Protein AF-A0A176ZYW1-F1 (afdb_monomer_lite)

InterPro domains:
  IPR013078 Histidine phosphatase superfamily, clade-1 [PF00300] (141-285)
  IPR029033 Histidine phosphatase superfamily [G3DSA:3.40.50.1240] (127-295)
  IPR029033 Histidine phosphatase superfamily [SSF53254] (138-285)
  IPR050275 Phosphoglycerate Mutase/Phosphatase [PTHR48100] (135-280)

Radius of gyration: 24.8 Å; chains: 1; bounding box: 60×65×84 Å

Structure (mmCIF, N/CA/C/O backbone):
data_AF-A0A176ZYW1-F1
#
_entry.id   AF-A0A176ZYW1-F1
#
loop_
_atom_site.group_PDB
_atom_site.id
_atom_site.type_symbol
_atom_site.label_atom_id
_atom_site.label_alt_id
_atom_site.label_comp_id
_atom_site.label_asym_id
_atom_site.label_entity_id
_atom_site.label_seq_id
_atom_site.pdbx_PDB_ins_code
_atom_site.Cartn_x
_atom_site.Cartn_y
_atom_site.Cartn_z
_atom_site.occupancy
_atom_site.B_iso_or_equiv
_atom_site.auth_seq_id
_atom_site.auth_comp_id
_atom_site.auth_asym_id
_atom_site.auth_atom_id
_atom_site.pdbx_PDB_model_num
ATOM 1 N N . MET A 1 1 ? -40.612 -9.016 -15.923 1.00 42.34 1 MET A N 1
ATOM 2 C CA . MET A 1 1 ? -39.703 -9.063 -17.085 1.00 42.34 1 MET A CA 1
ATOM 3 C C . MET A 1 1 ? -39.995 -7.846 -17.938 1.00 42.34 1 MET A C 1
ATOM 5 O O . MET A 1 1 ? -41.037 -7.810 -18.570 1.00 42.34 1 MET A O 1
ATOM 9 N N . THR A 1 2 ? -39.129 -6.840 -17.895 1.00 26.16 2 THR A N 1
ATOM 10 C CA . THR A 1 2 ? -39.201 -5.662 -18.768 1.00 26.16 2 THR A CA 1
ATOM 11 C C . THR A 1 2 ? -37.771 -5.217 -19.032 1.00 26.16 2 THR A C 1
ATOM 13 O O . THR A 1 2 ? -37.070 -4.709 -18.161 1.00 26.16 2 THR A O 1
ATOM 16 N N . THR A 1 3 ? -37.316 -5.549 -20.231 1.00 31.97 3 THR A N 1
ATOM 17 C CA . THR A 1 3 ? -36.011 -5.241 -20.804 1.00 31.97 3 THR A CA 1
ATOM 18 C C . THR A 1 3 ? -35.966 -3.774 -21.216 1.00 31.97 3 THR A C 1
ATOM 20 O O . THR A 1 3 ? -36.675 -3.383 -22.139 1.00 31.97 3 THR A O 1
ATOM 23 N N . ASN A 1 4 ? -35.109 -2.976 -20.579 1.00 26.70 4 ASN A N 1
ATOM 24 C CA . ASN A 1 4 ? -34.716 -1.666 -21.097 1.00 26.70 4 ASN A CA 1
ATOM 25 C C . ASN A 1 4 ? -33.405 -1.816 -21.870 1.00 26.70 4 ASN A C 1
ATOM 27 O O . ASN A 1 4 ? -32.319 -1.602 -21.335 1.00 26.70 4 ASN A O 1
ATOM 31 N N . THR A 1 5 ? -33.520 -2.207 -23.135 1.00 30.02 5 THR A N 1
ATOM 32 C CA . THR A 1 5 ? -32.430 -2.100 -24.106 1.00 30.02 5 THR A CA 1
ATOM 33 C C . THR A 1 5 ? -32.522 -0.713 -24.733 1.00 30.02 5 THR A C 1
ATOM 35 O O . THR A 1 5 ? -33.467 -0.432 -25.467 1.00 30.02 5 THR A O 1
ATOM 38 N N . ILE A 1 6 ? -31.577 0.176 -24.422 1.00 30.38 6 ILE A N 1
ATOM 39 C CA . ILE A 1 6 ? -31.467 1.471 -25.104 1.00 30.38 6 ILE A CA 1
ATOM 40 C C . ILE A 1 6 ? -30.695 1.254 -26.406 1.00 30.38 6 ILE A C 1
ATOM 42 O O . ILE A 1 6 ? -29.558 0.784 -26.402 1.00 30.38 6 ILE A O 1
ATOM 46 N N . ASN A 1 7 ? -31.359 1.582 -27.511 1.00 28.56 7 ASN A N 1
ATOM 47 C CA . ASN A 1 7 ? -30.840 1.541 -28.869 1.00 28.56 7 ASN A CA 1
ATOM 48 C C . ASN A 1 7 ? -29.977 2.791 -29.114 1.00 28.56 7 ASN A C 1
ATOM 50 O O . ASN A 1 7 ? -30.497 3.908 -29.109 1.00 28.56 7 ASN A O 1
ATOM 54 N N . TRP A 1 8 ? -28.669 2.618 -29.298 1.00 30.06 8 TRP A N 1
ATOM 55 C CA . TRP A 1 8 ? -27.768 3.707 -29.675 1.00 30.06 8 TRP A CA 1
ATOM 56 C C . TRP A 1 8 ? -27.707 3.788 -31.203 1.00 30.06 8 TRP A C 1
ATOM 58 O O . TRP A 1 8 ? -27.115 2.929 -31.852 1.00 30.06 8 TRP A O 1
ATOM 68 N N . GLY A 1 9 ? -28.356 4.805 -31.778 1.00 34.62 9 GLY A N 1
ATOM 69 C CA . GLY A 1 9 ? -28.267 5.111 -33.209 1.00 34.62 9 GLY A CA 1
ATOM 70 C C . GLY A 1 9 ? -26.840 5.468 -33.657 1.00 34.62 9 GLY A C 1
ATOM 71 O O . GLY A 1 9 ? -25.978 5.774 -32.833 1.00 34.62 9 GLY A O 1
ATOM 72 N N . GLN A 1 10 ? -26.593 5.414 -34.972 1.00 30.58 10 GLN A N 1
ATOM 73 C CA . GLN A 1 10 ? -25.268 5.589 -35.584 1.00 30.58 10 GLN A CA 1
ATOM 74 C C . GLN A 1 10 ? -24.568 6.895 -35.177 1.00 30.58 10 GLN A C 1
ATOM 76 O O . GLN A 1 10 ? -25.104 7.990 -35.333 1.00 30.58 10 GLN A O 1
ATOM 81 N N . ILE A 1 11 ? -23.321 6.752 -34.724 1.00 36.09 11 ILE A N 1
ATOM 82 C CA . ILE A 1 11 ? -22.404 7.842 -34.386 1.00 36.09 11 ILE A CA 1
ATOM 83 C C . ILE A 1 11 ? -21.740 8.346 -35.674 1.00 36.09 11 ILE A C 1
ATOM 85 O O . ILE A 1 11 ? -21.024 7.597 -36.337 1.00 36.09 11 ILE A O 1
ATOM 89 N N . THR A 1 12 ? -21.926 9.625 -36.004 1.00 32.84 12 THR A N 1
ATOM 90 C CA . THR A 1 12 ? -21.160 10.324 -37.047 1.00 32.84 12 THR A CA 1
ATOM 91 C C . THR A 1 12 ? -20.522 11.592 -36.470 1.00 32.84 12 THR A C 1
ATOM 93 O O . THR A 1 12 ? -21.226 12.563 -36.204 1.00 32.84 12 THR A O 1
ATOM 96 N N . GLY A 1 13 ? -19.192 11.602 -36.316 1.00 33.91 13 GLY A N 1
ATOM 97 C CA . GLY A 1 13 ? -18.378 12.822 -36.152 1.00 33.91 13 GLY A CA 1
ATOM 98 C C . GLY A 1 13 ? -17.629 12.971 -34.808 1.00 33.91 13 GLY A C 1
ATOM 99 O O . GLY A 1 13 ? -18.170 12.587 -33.774 1.00 33.91 13 GLY A O 1
ATOM 100 N N . PRO A 1 14 ? -16.397 13.533 -34.783 1.00 33.53 14 PRO A N 1
ATOM 101 C CA . PRO A 1 14 ? -15.481 13.385 -33.647 1.00 33.53 14 PRO A CA 1
ATOM 102 C C . PRO A 1 14 ? -15.465 14.519 -32.601 1.00 33.53 14 PRO A C 1
ATOM 104 O O . PRO A 1 14 ? -14.584 14.495 -31.755 1.00 33.53 14 PRO A O 1
ATOM 107 N N . ASN A 1 15 ? -16.373 15.505 -32.595 1.00 38.22 15 ASN A N 1
ATOM 108 C CA . ASN A 1 15 ? -16.222 16.680 -31.710 1.00 38.22 15 ASN A CA 1
ATOM 109 C C . ASN A 1 15 ? -17.548 17.300 -31.233 1.00 38.22 15 ASN A C 1
ATOM 111 O O . ASN A 1 15 ? -17.884 18.393 -31.670 1.00 38.22 15 ASN A O 1
ATOM 115 N N . ASN A 1 16 ? -18.308 16.657 -30.338 1.00 34.59 16 ASN A N 1
ATOM 116 C CA . ASN A 1 16 ? -19.417 17.355 -29.661 1.00 34.59 16 ASN A CA 1
ATOM 117 C C . ASN A 1 16 ? -19.838 16.703 -28.334 1.00 34.59 16 ASN A C 1
ATOM 119 O O . ASN A 1 16 ? -20.903 16.108 -28.241 1.00 34.59 16 ASN A O 1
ATOM 123 N N . PHE A 1 17 ? -19.018 16.844 -27.288 1.00 29.62 17 PHE A N 1
ATOM 124 C CA . PHE A 1 17 ? -19.469 16.733 -25.893 1.00 29.62 17 PHE A CA 1
ATOM 125 C C . PHE A 1 17 ? -18.600 17.618 -24.987 1.00 29.62 17 PHE A C 1
ATOM 127 O O . PHE A 1 17 ? -17.707 17.138 -24.297 1.00 29.62 17 PHE A O 1
ATOM 134 N N . LEU A 1 18 ? -18.872 18.923 -24.967 1.00 29.58 18 LEU A N 1
ATOM 135 C CA . LEU A 1 18 ? -18.494 19.786 -23.847 1.00 29.58 18 LEU A CA 1
ATOM 136 C C . LEU A 1 18 ? -19.720 20.610 -23.427 1.00 29.58 18 LEU A C 1
ATOM 138 O O . LEU A 1 18 ? -20.164 21.459 -24.199 1.00 29.58 18 LEU A O 1
ATOM 142 N N . PRO A 1 19 ? -20.292 20.390 -22.230 1.00 29.77 19 PRO A N 1
ATOM 143 C CA . PRO A 1 19 ? -21.092 21.411 -21.565 1.00 29.77 19 PRO A CA 1
ATOM 144 C C . PRO A 1 19 ? -20.177 22.503 -20.960 1.00 29.77 19 PRO A C 1
ATOM 146 O O . PRO A 1 19 ? -19.019 22.218 -20.645 1.00 29.77 19 PRO A O 1
ATOM 149 N N . PRO A 1 20 ? -20.661 23.752 -20.796 1.00 27.64 20 PRO A N 1
ATOM 150 C CA . PRO A 1 20 ? -19.840 24.884 -20.366 1.00 27.64 20 PRO A CA 1
ATOM 151 C C . PRO A 1 20 ? -19.409 24.781 -18.894 1.00 27.64 20 PRO A C 1
ATOM 153 O O . PRO A 1 20 ? -20.169 24.341 -18.029 1.00 27.64 20 PRO A O 1
ATOM 156 N N . SER A 1 21 ? -18.181 25.229 -18.623 1.00 28.67 21 SER A N 1
ATOM 157 C CA . SER A 1 21 ? -17.537 25.261 -17.306 1.00 28.67 21 SER A CA 1
ATOM 158 C C . SER A 1 21 ? -18.288 26.120 -16.278 1.00 28.67 21 SER A C 1
ATOM 160 O O . SER A 1 21 ? -18.604 27.274 -16.574 1.00 28.67 21 SER A O 1
ATOM 162 N N . PRO A 1 22 ? -18.447 25.655 -15.025 1.00 28.89 22 PRO A N 1
ATOM 163 C CA . PRO A 1 22 ? -18.582 26.530 -13.872 1.00 28.89 22 PRO A CA 1
ATOM 164 C C . PRO A 1 22 ? -17.194 26.931 -13.365 1.00 28.89 22 PRO A C 1
ATOM 166 O O . PRO A 1 22 ? -16.329 26.099 -13.090 1.00 28.89 22 PRO A O 1
ATOM 169 N N . THR A 1 23 ? -17.012 28.237 -13.255 1.00 33.19 23 THR A N 1
ATOM 170 C CA . THR A 1 23 ? -15.867 28.953 -12.706 1.00 33.19 23 THR A CA 1
ATOM 171 C C . THR A 1 23 ? -15.534 28.526 -11.270 1.00 33.19 23 THR A C 1
ATOM 173 O O . THR A 1 23 ? -16.414 28.349 -10.429 1.00 33.19 23 THR A O 1
ATOM 176 N N . THR A 1 24 ? -14.228 28.457 -10.997 1.00 36.47 24 THR A N 1
ATOM 177 C CA . THR A 1 24 ? -13.592 28.387 -9.669 1.00 36.47 24 THR A CA 1
ATOM 178 C C . THR A 1 24 ? -13.654 27.031 -8.955 1.00 36.47 24 THR A C 1
ATOM 180 O O . THR A 1 24 ? -14.266 26.867 -7.901 1.00 36.47 24 THR A O 1
ATOM 183 N N . ILE A 1 25 ? -12.900 26.066 -9.482 1.00 31.61 25 ILE A N 1
ATOM 184 C CA . ILE A 1 25 ? -12.327 24.974 -8.688 1.00 31.61 25 ILE A CA 1
ATOM 185 C C . ILE A 1 25 ? -10.816 25.209 -8.701 1.00 31.61 25 ILE A C 1
ATOM 187 O O . ILE A 1 25 ? -10.235 25.289 -9.777 1.00 31.61 25 ILE A O 1
ATOM 191 N N . CYS A 1 26 ? -10.197 25.378 -7.527 1.00 28.34 26 CYS A N 1
ATOM 192 C CA . CYS A 1 26 ? -8.740 25.435 -7.398 1.00 28.34 26 CYS A CA 1
ATOM 193 C C . CYS A 1 26 ? -8.132 24.205 -8.083 1.00 28.34 26 CYS A C 1
ATOM 195 O O . CYS A 1 26 ? -8.352 23.087 -7.612 1.00 28.34 26 CYS A O 1
ATOM 197 N N . ASP A 1 27 ? -7.402 24.416 -9.178 1.00 31.30 27 ASP A N 1
ATOM 198 C CA . ASP A 1 27 ? -6.631 23.375 -9.846 1.00 31.30 27 ASP A CA 1
ATOM 199 C C . ASP A 1 27 ? -5.382 23.112 -8.990 1.00 31.30 27 ASP A C 1
ATOM 201 O O . ASP A 1 27 ? -4.574 24.012 -8.778 1.00 31.30 27 ASP A O 1
ATOM 205 N N . PRO A 1 28 ? -5.197 21.918 -8.413 1.00 37.97 28 PRO A N 1
ATOM 206 C CA . PRO A 1 28 ? -4.059 21.641 -7.539 1.00 37.97 28 PRO A CA 1
ATOM 207 C C . PRO A 1 28 ? -2.812 21.217 -8.332 1.00 37.97 28 PRO A C 1
ATOM 209 O O . PRO A 1 28 ? -1.971 20.488 -7.806 1.00 37.97 28 PRO A O 1
ATOM 212 N N . PHE A 1 29 ? -2.723 21.635 -9.597 1.00 34.78 29 PHE A N 1
ATOM 213 C CA . PHE A 1 29 ? -1.569 21.447 -10.477 1.00 34.78 29 PHE A CA 1
ATOM 214 C C . PHE A 1 29 ? -0.689 22.705 -10.592 1.00 34.78 29 PHE A C 1
ATOM 216 O O . PHE A 1 29 ? 0.388 22.603 -11.166 1.00 34.78 29 PHE A O 1
ATOM 223 N N . ASP A 1 30 ? -1.084 23.834 -9.990 1.00 31.08 30 ASP A N 1
ATOM 224 C CA . ASP A 1 30 ? -0.327 25.100 -10.050 1.00 31.08 30 ASP A CA 1
ATOM 225 C C . ASP A 1 30 ? 0.920 25.161 -9.141 1.00 31.08 30 ASP A C 1
ATOM 227 O O . ASP A 1 30 ? 1.648 26.145 -9.173 1.00 31.08 30 ASP A O 1
ATOM 231 N N . ASP A 1 31 ? 1.228 24.117 -8.367 1.00 32.81 31 ASP A N 1
ATOM 232 C CA . ASP A 1 31 ? 2.447 24.061 -7.540 1.00 32.81 31 ASP A CA 1
ATOM 233 C C . ASP A 1 31 ? 3.500 23.109 -8.144 1.00 32.81 31 ASP A C 1
ATOM 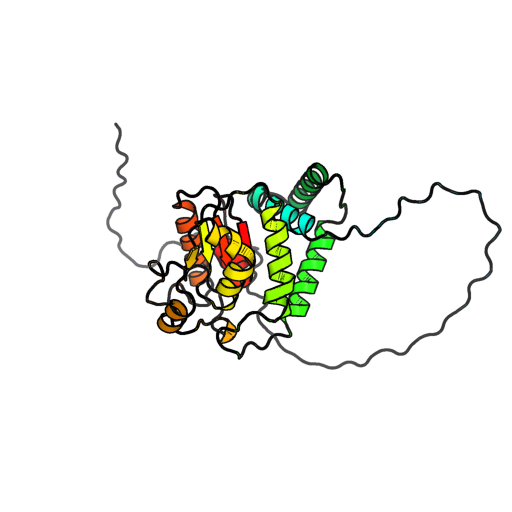235 O O . ASP A 1 31 ? 3.963 22.170 -7.486 1.00 32.81 31 ASP A O 1
ATOM 239 N N . ILE A 1 32 ? 3.865 23.323 -9.413 1.00 32.41 32 ILE A N 1
ATOM 240 C CA . ILE A 1 32 ? 5.075 22.739 -10.014 1.00 32.41 32 ILE A CA 1
ATOM 241 C C . ILE A 1 32 ? 5.932 23.877 -10.583 1.00 32.41 32 ILE A C 1
ATOM 243 O O . ILE A 1 32 ? 5.723 24.332 -11.700 1.00 32.41 32 ILE A O 1
ATOM 247 N N . ASP A 1 33 ? 6.885 24.278 -9.739 1.00 29.02 33 ASP A N 1
ATOM 248 C CA . ASP A 1 33 ? 8.133 25.009 -9.974 1.00 29.02 33 ASP A CA 1
ATOM 249 C C . ASP A 1 33 ? 8.094 26.380 -10.673 1.00 29.02 33 ASP A C 1
ATOM 251 O O . ASP A 1 33 ? 8.008 26.481 -11.889 1.00 29.02 33 ASP A O 1
ATOM 255 N N . ASP A 1 34 ? 8.399 27.424 -9.891 1.00 27.44 34 ASP A N 1
ATOM 256 C CA . ASP A 1 34 ? 9.271 28.504 -10.358 1.00 27.44 34 ASP A CA 1
ATOM 257 C C . ASP A 1 34 ? 10.353 28.786 -9.306 1.00 27.44 34 ASP A C 1
ATOM 259 O O . ASP A 1 34 ? 10.127 29.338 -8.224 1.00 27.44 34 ASP A O 1
ATOM 263 N N . VAL A 1 35 ? 11.566 28.352 -9.640 1.00 32.50 35 VAL A N 1
ATOM 264 C CA . VAL A 1 35 ? 12.806 28.686 -8.948 1.00 32.50 35 VAL A CA 1
ATOM 265 C C . VAL A 1 35 ? 13.155 30.125 -9.315 1.00 32.50 35 VAL A C 1
ATOM 267 O O . VAL A 1 35 ? 13.507 30.392 -10.458 1.00 32.50 35 VAL A O 1
ATOM 270 N N . ASN A 1 36 ? 13.131 31.049 -8.354 1.00 28.80 36 ASN A N 1
ATOM 271 C CA . ASN A 1 36 ? 13.892 32.291 -8.475 1.00 28.80 36 ASN A CA 1
ATOM 272 C C . ASN A 1 36 ? 14.506 32.707 -7.136 1.00 28.80 36 ASN A C 1
ATOM 274 O O . ASN A 1 36 ? 13.838 33.084 -6.175 1.00 28.80 36 ASN A O 1
ATOM 278 N N . ILE A 1 37 ? 15.831 32.601 -7.116 1.00 32.78 37 ILE A N 1
ATOM 279 C CA . ILE A 1 37 ? 16.755 33.046 -6.081 1.00 32.78 37 ILE A CA 1
ATOM 280 C C . ILE A 1 37 ? 16.826 34.573 -6.127 1.00 32.78 37 ILE A C 1
ATOM 282 O O . ILE A 1 37 ? 17.292 35.113 -7.125 1.00 32.78 37 ILE A O 1
ATOM 286 N N . VAL A 1 38 ? 16.485 35.267 -5.034 1.00 31.58 38 VAL A N 1
ATOM 287 C CA . VAL A 1 38 ? 17.047 36.598 -4.744 1.00 31.58 38 VAL A CA 1
ATOM 288 C C . VAL A 1 38 ? 17.279 36.751 -3.237 1.00 31.58 38 VAL A C 1
ATOM 290 O O . VAL A 1 38 ? 16.374 36.602 -2.420 1.00 31.58 38 VAL A O 1
ATOM 293 N N . ASN A 1 39 ? 18.535 37.035 -2.893 1.00 32.25 39 ASN A N 1
ATOM 294 C CA . ASN A 1 39 ? 19.061 37.273 -1.551 1.00 32.25 39 ASN A CA 1
ATOM 295 C C . ASN A 1 39 ? 18.441 38.505 -0.869 1.00 32.25 39 ASN A C 1
ATOM 297 O O . ASN A 1 39 ? 18.250 39.540 -1.507 1.00 32.25 39 ASN A O 1
ATOM 301 N N . SER A 1 40 ? 18.259 38.456 0.454 1.00 34.16 40 SER A N 1
ATOM 302 C CA . SER A 1 40 ? 18.219 39.654 1.311 1.00 34.16 40 SER A CA 1
ATOM 303 C C . SER A 1 40 ? 18.732 39.339 2.731 1.00 34.16 40 SER A C 1
ATOM 305 O O . SER A 1 40 ? 18.441 38.260 3.248 1.00 34.16 40 SER A O 1
ATOM 307 N N . PRO A 1 41 ? 19.537 40.232 3.346 1.00 35.78 41 PRO A N 1
ATOM 308 C CA . PRO A 1 41 ? 20.302 39.953 4.568 1.00 35.78 41 PRO A CA 1
ATOM 309 C C . PRO A 1 41 ? 19.472 40.084 5.865 1.00 35.78 41 PRO A C 1
ATOM 311 O O . PRO A 1 41 ? 18.428 40.739 5.865 1.00 35.78 41 PRO A O 1
ATOM 314 N N . PRO A 1 42 ? 19.926 39.486 6.987 1.00 39.03 42 PRO A N 1
ATOM 315 C CA . PRO A 1 42 ? 19.166 39.451 8.238 1.00 39.03 42 PRO A CA 1
ATOM 316 C C . PRO A 1 42 ? 19.228 40.783 9.013 1.00 39.03 42 PRO A C 1
ATOM 318 O O . PRO A 1 42 ? 20.264 41.452 8.993 1.00 39.03 42 PRO A O 1
ATOM 321 N N . PRO A 1 43 ? 18.167 41.163 9.755 1.00 38.12 43 PRO A N 1
ATOM 322 C CA . PRO A 1 43 ? 18.208 42.317 10.646 1.00 38.12 43 PRO A CA 1
ATOM 323 C C . PRO A 1 43 ? 18.898 42.008 11.989 1.00 38.12 43 PRO A C 1
ATOM 325 O O . PRO A 1 43 ? 18.822 40.901 12.524 1.00 38.12 43 PRO A O 1
ATOM 328 N N . LEU A 1 44 ? 19.565 43.037 12.519 1.00 35.00 44 LEU A N 1
ATOM 329 C CA . LEU A 1 44 ? 20.345 43.079 13.763 1.00 35.00 44 LEU A CA 1
ATOM 330 C C . LEU A 1 44 ? 19.475 43.040 15.043 1.00 35.00 44 LEU A C 1
ATOM 332 O O . LEU A 1 44 ? 18.311 43.449 15.016 1.00 35.00 44 LEU A O 1
ATOM 336 N N . PRO A 1 45 ? 20.036 42.600 16.189 1.00 33.56 45 PRO A N 1
ATOM 337 C CA . PRO A 1 45 ? 19.295 42.423 17.434 1.00 33.56 45 PRO A CA 1
ATOM 338 C C . PRO A 1 45 ? 19.083 43.757 18.161 1.00 33.56 45 PRO A C 1
ATOM 340 O O . PRO A 1 45 ? 20.016 44.543 18.312 1.00 33.56 45 PRO A O 1
ATOM 343 N N . THR A 1 46 ? 17.868 43.994 18.665 1.00 34.34 46 THR A N 1
ATOM 344 C CA . THR A 1 46 ? 17.570 45.143 19.538 1.00 34.34 46 THR A CA 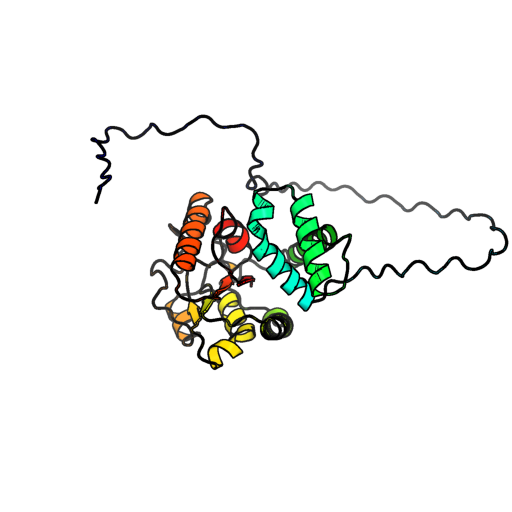1
ATOM 345 C C . THR A 1 46 ? 17.316 44.688 20.975 1.00 34.34 46 THR A C 1
ATOM 347 O O . THR A 1 46 ? 16.739 43.635 21.239 1.00 34.34 46 THR A O 1
ATOM 350 N N . THR A 1 47 ? 17.830 45.510 21.878 1.00 32.53 47 THR A N 1
ATOM 351 C CA . THR A 1 47 ? 18.107 45.356 23.306 1.00 32.53 47 THR A CA 1
ATOM 352 C C . THR A 1 47 ? 16.890 45.226 24.223 1.00 32.53 47 THR A C 1
ATOM 354 O O . THR A 1 47 ? 15.848 45.841 24.007 1.00 32.53 47 THR A O 1
ATOM 357 N N . ALA A 1 48 ? 17.088 44.476 25.311 1.00 35.09 48 ALA A N 1
ATOM 358 C CA . ALA A 1 48 ? 16.172 44.306 26.431 1.00 35.09 48 ALA A CA 1
ATOM 359 C C . ALA A 1 48 ? 15.973 45.600 27.244 1.00 35.09 48 ALA A C 1
ATOM 361 O O . ALA A 1 48 ? 16.936 46.307 27.538 1.00 35.09 48 ALA A O 1
ATOM 362 N N . ALA A 1 49 ? 14.736 45.847 27.680 1.00 35.19 49 ALA A N 1
ATOM 363 C CA . ALA A 1 49 ? 14.401 46.830 28.708 1.00 35.19 49 ALA A CA 1
ATOM 364 C C . ALA A 1 49 ? 13.629 46.141 29.847 1.00 35.19 49 ALA A C 1
ATOM 366 O O . ALA A 1 49 ? 12.739 45.325 29.610 1.00 35.19 49 ALA A O 1
ATOM 367 N N . ALA A 1 50 ? 14.029 46.441 31.083 1.00 35.28 50 ALA A N 1
ATOM 368 C CA . ALA A 1 50 ? 13.543 45.833 32.317 1.00 35.28 50 ALA A CA 1
ATOM 369 C C . ALA A 1 50 ? 12.159 46.365 32.736 1.00 35.28 50 ALA A C 1
ATOM 371 O O . ALA A 1 50 ? 11.898 47.562 32.644 1.00 35.28 50 ALA A O 1
ATOM 372 N N . ASN A 1 51 ? 11.301 45.482 33.259 1.00 37.44 51 ASN A N 1
ATOM 373 C CA . ASN A 1 51 ? 10.009 45.847 33.851 1.00 37.44 51 ASN A CA 1
ATOM 374 C C . ASN A 1 51 ? 10.117 46.022 35.384 1.00 37.44 51 ASN A C 1
ATOM 376 O O . ASN A 1 51 ? 10.822 45.242 36.029 1.00 37.44 51 ASN A O 1
ATOM 380 N N . PRO A 1 52 ? 9.401 46.997 35.983 1.00 40.12 52 PRO A N 1
ATOM 381 C CA . PRO A 1 52 ? 9.390 47.250 37.428 1.00 40.12 52 PRO A CA 1
ATOM 382 C C . PRO A 1 52 ? 8.571 46.205 38.224 1.00 40.12 52 PRO A C 1
ATOM 384 O O . PRO A 1 52 ? 7.767 45.472 37.640 1.00 40.12 52 PRO A O 1
ATOM 387 N N . PRO A 1 53 ? 8.760 46.106 39.559 1.00 38.56 53 PRO A N 1
ATOM 388 C CA . PRO A 1 53 ? 8.287 44.968 40.346 1.00 38.56 53 PRO A CA 1
ATOM 389 C C . PRO A 1 53 ? 6.777 45.018 40.614 1.00 38.56 53 PRO A C 1
ATOM 391 O O . PRO A 1 53 ? 6.226 46.048 41.007 1.00 38.56 53 PRO A O 1
ATOM 394 N N . LEU A 1 54 ? 6.111 43.870 40.455 1.00 36.19 54 LEU A N 1
ATOM 395 C CA . LEU A 1 54 ? 4.692 43.682 40.760 1.00 36.19 54 LEU A CA 1
ATOM 396 C C . LEU A 1 54 ? 4.476 42.983 42.114 1.00 36.19 54 LEU A C 1
ATOM 398 O O . LEU A 1 54 ? 5.226 42.113 42.544 1.00 36.19 54 LEU A O 1
ATOM 402 N N . ARG A 1 55 ? 3.409 43.452 42.757 1.00 36.47 55 ARG A N 1
ATOM 403 C CA . ARG A 1 55 ? 2.903 43.286 44.128 1.00 36.47 55 ARG A CA 1
ATOM 404 C C . ARG A 1 55 ? 2.629 41.834 44.574 1.00 36.47 55 ARG A C 1
ATOM 406 O O . ARG A 1 55 ? 2.393 40.952 43.757 1.00 36.47 55 ARG A O 1
ATOM 413 N N . ALA A 1 56 ? 2.576 41.645 45.897 1.00 36.09 56 ALA A N 1
ATOM 414 C CA . ALA A 1 56 ? 2.387 40.377 46.614 1.00 36.09 56 ALA A CA 1
ATOM 415 C C . ALA A 1 56 ? 1.146 39.539 46.216 1.00 36.09 56 ALA A C 1
ATOM 417 O O . ALA A 1 56 ? 0.106 40.061 45.810 1.00 36.09 56 ALA A O 1
ATOM 418 N N . ALA A 1 57 ? 1.303 38.221 46.383 1.00 36.62 57 ALA A N 1
ATOM 419 C CA . ALA A 1 57 ? 0.469 37.134 45.873 1.00 36.62 57 ALA A CA 1
ATOM 420 C C . ALA A 1 57 ? -0.961 37.050 46.448 1.00 36.62 57 ALA A C 1
ATOM 422 O O . ALA A 1 57 ? -1.194 37.259 47.638 1.00 36.62 57 ALA A O 1
ATOM 423 N N . ARG A 1 58 ? -1.910 36.647 45.589 1.00 35.91 58 ARG A N 1
ATOM 424 C CA . ARG A 1 58 ? -3.262 36.182 45.957 1.00 35.91 58 ARG A CA 1
ATOM 425 C C . ARG A 1 58 ? -3.303 34.642 46.030 1.00 35.91 58 ARG A C 1
ATOM 427 O O . ARG A 1 58 ? -2.546 34.006 45.296 1.00 35.91 58 ARG A O 1
ATOM 434 N N . PRO A 1 59 ? -4.191 34.041 46.849 1.00 35.03 59 PRO A N 1
ATOM 435 C CA . PRO A 1 59 ? -4.278 32.590 47.019 1.00 35.03 59 PRO A CA 1
ATOM 436 C C . PRO A 1 59 ? -4.686 31.871 45.729 1.00 35.03 59 PRO A C 1
ATOM 438 O O . PRO A 1 59 ? -5.409 32.422 44.896 1.00 35.03 59 PRO A O 1
ATOM 441 N N . SER A 1 60 ? -4.193 30.641 45.591 1.00 40.31 60 SER A N 1
ATOM 442 C CA . SER A 1 60 ? -4.188 29.808 44.389 1.00 40.31 60 SER A CA 1
ATOM 443 C C . SER A 1 60 ? -5.548 29.688 43.697 1.00 40.31 60 SER A C 1
ATOM 445 O O . SER A 1 60 ? -6.497 29.074 44.181 1.00 40.31 60 SER A O 1
ATOM 447 N N . ARG A 1 61 ? -5.602 30.213 42.470 1.00 40.06 61 ARG A N 1
ATOM 448 C CA . ARG A 1 61 ? -6.558 29.769 41.454 1.00 40.06 61 ARG A CA 1
ATOM 449 C C . ARG A 1 61 ? -6.288 28.278 41.215 1.00 40.06 61 ARG A C 1
ATOM 451 O O . ARG A 1 61 ? -5.118 27.911 41.102 1.00 40.06 61 ARG A O 1
ATOM 458 N N . CYS A 1 62 ? -7.339 27.449 41.154 1.00 32.69 62 CYS A N 1
ATOM 459 C CA . CYS A 1 62 ? -7.254 26.073 40.648 1.00 32.69 62 CYS A CA 1
ATOM 460 C C . CYS A 1 62 ? -6.273 26.044 39.478 1.00 32.69 62 CYS A C 1
ATOM 462 O O . CYS A 1 62 ? -6.422 26.852 38.552 1.00 32.69 62 CYS A O 1
ATOM 464 N N . GLN A 1 63 ? -5.253 25.189 39.566 1.00 36.75 63 GLN A N 1
ATOM 465 C CA . GLN A 1 63 ? -4.269 25.089 38.501 1.00 36.75 63 GLN A CA 1
ATOM 466 C C . GLN A 1 63 ? -5.020 24.842 37.187 1.00 36.75 63 GLN A C 1
ATOM 468 O O . GLN A 1 63 ? -5.906 23.981 37.157 1.00 36.75 63 GLN A O 1
ATOM 473 N N . PRO A 1 64 ? -4.746 25.620 36.124 1.00 36.22 64 PRO A N 1
ATOM 474 C CA . PRO A 1 64 ? -5.272 25.297 34.811 1.00 36.22 64 PRO A CA 1
ATOM 475 C C . PRO A 1 64 ? -4.839 23.867 34.520 1.00 36.22 64 PRO A C 1
ATOM 477 O O . PRO A 1 64 ? -3.650 23.577 34.659 1.00 36.22 64 PRO A O 1
ATOM 480 N N . ALA A 1 65 ? -5.791 22.995 34.176 1.00 40.78 65 ALA A N 1
ATOM 481 C CA . ALA A 1 65 ? -5.477 21.663 33.682 1.00 40.78 65 ALA A CA 1
ATOM 482 C C . ALA A 1 65 ? -4.348 21.821 32.666 1.00 40.78 65 ALA A C 1
ATOM 484 O O . ALA A 1 65 ? -4.484 22.575 31.697 1.00 40.78 65 ALA A O 1
ATOM 485 N N . GLU A 1 66 ? -3.205 21.228 32.994 1.00 32.38 66 GLU A N 1
ATOM 486 C CA . GLU A 1 66 ? -1.970 21.395 32.259 1.00 32.38 66 GLU A CA 1
ATOM 487 C C . GLU A 1 66 ? -2.286 21.066 30.801 1.00 32.38 66 GLU A C 1
ATOM 489 O O . GLU A 1 66 ? -2.669 19.940 30.475 1.00 32.38 66 GLU A O 1
ATOM 494 N N . THR A 1 67 ? -2.230 22.065 29.917 1.00 39.78 67 THR A N 1
ATOM 495 C CA . THR A 1 67 ? -2.345 21.833 28.480 1.00 39.78 67 THR A CA 1
ATOM 496 C C . THR A 1 67 ? -1.073 21.126 28.046 1.00 39.78 67 THR A C 1
ATOM 498 O O . THR A 1 67 ? -0.203 21.724 27.413 1.00 39.78 67 THR A O 1
ATOM 501 N N . LEU A 1 68 ? -0.955 19.840 28.381 1.00 41.41 68 LEU A N 1
ATOM 502 C CA . LEU A 1 68 ? -0.148 18.924 27.609 1.00 41.41 68 LEU A CA 1
ATOM 503 C C . LEU A 1 68 ? -0.640 19.114 26.179 1.00 41.41 68 LEU A C 1
ATOM 505 O O . LEU A 1 68 ? -1.804 18.861 25.865 1.00 41.41 68 LEU A O 1
ATOM 509 N N . HIS A 1 69 ? 0.219 19.633 25.306 1.00 47.25 69 HIS A N 1
ATOM 510 C CA . HIS A 1 69 ? 0.007 19.523 23.874 1.00 47.25 69 HIS A CA 1
ATOM 511 C C . HIS A 1 69 ? -0.079 18.032 23.571 1.00 47.25 69 HIS A C 1
ATOM 513 O O . HIS A 1 69 ? 0.954 17.398 23.369 1.00 47.25 69 HIS A O 1
ATOM 519 N N . ALA A 1 70 ? -1.286 17.468 23.644 1.00 55.62 70 ALA A N 1
ATOM 520 C CA . ALA A 1 70 ? -1.503 16.038 23.627 1.00 55.62 70 ALA A CA 1
ATOM 521 C C . ALA A 1 70 ? -0.894 15.493 22.332 1.00 55.62 70 ALA A C 1
ATOM 523 O O . ALA A 1 70 ? -1.399 15.724 21.227 1.00 55.62 70 ALA A O 1
ATOM 524 N N . ARG A 1 71 ? 0.292 14.884 22.460 1.00 72.12 71 ARG A N 1
ATOM 525 C CA . ARG A 1 71 ? 0.987 14.255 21.345 1.00 72.12 71 ARG A CA 1
ATOM 526 C C . ARG A 1 71 ? 0.101 13.093 20.946 1.00 72.12 71 ARG A C 1
ATOM 528 O O . ARG A 1 71 ? -0.121 12.205 21.752 1.00 72.12 71 ARG A O 1
ATOM 535 N N . LEU A 1 72 ? -0.356 13.092 19.698 1.00 79.69 72 LEU A N 1
ATOM 536 C CA . LEU A 1 72 ? -0.931 11.890 19.113 1.00 79.69 72 LEU A CA 1
ATOM 537 C C . LEU A 1 72 ? 0.179 10.838 19.091 1.00 79.69 72 LEU A C 1
ATOM 539 O O . LEU A 1 72 ? 1.153 10.988 18.331 1.00 79.69 72 LEU A O 1
ATOM 543 N N . ASP A 1 73 ? 0.065 9.833 19.952 1.00 81.06 73 ASP A N 1
ATOM 544 C CA . ASP A 1 73 ? 0.906 8.647 19.890 1.00 81.06 73 ASP A CA 1
ATOM 545 C C . ASP A 1 73 ? 0.597 7.836 18.617 1.00 81.06 73 ASP A C 1
ATOM 547 O O . ASP A 1 73 ? -0.247 8.208 17.794 1.00 81.06 73 ASP A O 1
ATOM 551 N N . THR A 1 74 ? 1.344 6.761 18.388 1.00 74.25 74 THR A N 1
ATOM 552 C CA . THR A 1 74 ? 1.196 5.944 17.179 1.00 74.25 74 THR A CA 1
ATOM 553 C C . THR A 1 74 ? -0.199 5.330 17.062 1.00 74.25 74 THR A C 1
ATOM 555 O O . THR A 1 74 ? -0.795 5.390 15.983 1.00 74.25 74 THR A O 1
ATOM 558 N N . THR A 1 75 ? -0.726 4.771 18.150 1.00 77.81 75 THR A N 1
ATOM 559 C CA . THR A 1 75 ? -2.034 4.112 18.172 1.00 77.81 75 THR A CA 1
ATOM 560 C C . THR A 1 75 ? -3.127 5.121 17.835 1.00 77.81 75 THR A C 1
ATOM 562 O O . THR A 1 75 ? -3.936 4.881 16.939 1.00 77.81 75 THR A O 1
ATOM 565 N N . MET A 1 76 ? -3.072 6.315 18.429 1.00 83.38 76 MET A N 1
ATOM 566 C CA . MET A 1 76 ? -3.994 7.407 18.122 1.00 83.38 76 MET A CA 1
ATOM 567 C C . MET A 1 76 ? -3.896 7.881 16.674 1.00 83.38 76 MET A C 1
ATOM 569 O O . MET A 1 76 ? -4.917 8.171 16.060 1.00 83.38 76 MET A O 1
ATOM 573 N N . ARG A 1 77 ? -2.692 7.959 16.090 1.00 82.75 77 ARG A N 1
ATOM 574 C CA . ARG A 1 77 ? -2.526 8.338 14.672 1.00 82.75 77 ARG A CA 1
ATOM 575 C C . ARG A 1 77 ? -3.162 7.325 13.731 1.00 82.75 77 ARG A C 1
ATOM 577 O O . ARG A 1 77 ? -3.708 7.721 12.705 1.00 82.75 77 ARG A O 1
ATOM 584 N N . ILE A 1 78 ? -3.089 6.042 14.064 1.00 74.56 78 ILE A N 1
ATOM 585 C CA . ILE A 1 78 ? -3.666 4.968 13.254 1.00 74.56 78 ILE A CA 1
ATOM 586 C C . ILE A 1 78 ? -5.184 4.926 13.409 1.00 74.56 78 ILE A C 1
ATOM 588 O O . ILE A 1 78 ? -5.887 4.877 12.398 1.00 74.56 78 ILE A O 1
ATOM 592 N N . LEU A 1 79 ? -5.695 5.052 14.637 1.00 81.81 79 LEU A N 1
ATOM 593 C CA . LEU A 1 79 ? -7.126 5.243 14.889 1.00 81.81 79 LEU A CA 1
ATOM 594 C C . LEU A 1 79 ? -7.654 6.457 14.127 1.00 81.81 79 LEU A C 1
ATOM 596 O O . LEU A 1 79 ? -8.648 6.357 13.414 1.00 81.81 79 LEU A O 1
ATOM 600 N N . LEU A 1 80 ? -6.939 7.577 14.190 1.00 85.81 80 LEU A N 1
ATOM 601 C CA . LEU A 1 80 ? -7.271 8.785 13.453 1.00 85.81 80 LEU A CA 1
ATOM 602 C C . LEU A 1 80 ? -7.323 8.543 11.942 1.00 85.81 80 LEU A C 1
ATOM 604 O O . LEU A 1 80 ? -8.254 9.008 11.288 1.00 85.81 80 LEU A O 1
ATOM 608 N N . LEU A 1 81 ? -6.354 7.815 11.382 1.00 79.19 81 LEU A N 1
ATOM 609 C CA . LEU A 1 81 ? -6.340 7.462 9.963 1.00 79.19 81 LEU A CA 1
ATOM 610 C C . LEU A 1 81 ? -7.573 6.628 9.594 1.00 79.19 81 LEU A C 1
ATOM 612 O O . LEU A 1 81 ? -8.251 6.935 8.616 1.00 79.19 81 LEU A O 1
ATOM 616 N N . ARG A 1 82 ? -7.900 5.622 10.412 1.00 80.88 82 ARG A N 1
ATOM 617 C CA . ARG A 1 82 ? -9.085 4.770 10.255 1.00 80.88 82 ARG A CA 1
ATOM 618 C C . ARG A 1 82 ? -10.379 5.589 10.302 1.00 80.88 82 ARG A C 1
ATOM 620 O O . ARG A 1 82 ? -11.220 5.422 9.424 1.00 80.88 82 ARG A O 1
ATOM 627 N N . LEU A 1 83 ? -10.521 6.502 11.267 1.00 84.81 83 LEU A N 1
ATOM 628 C CA . LEU A 1 83 ? -11.677 7.403 11.381 1.00 84.81 83 LEU A CA 1
ATOM 629 C C . LEU A 1 83 ? -11.784 8.333 10.162 1.00 84.81 83 LEU A C 1
ATOM 631 O O . LEU A 1 83 ? -12.853 8.461 9.572 1.00 84.81 83 LEU A O 1
ATOM 635 N N . CYS A 1 84 ? -10.665 8.916 9.720 1.00 82.44 84 CYS A N 1
ATOM 636 C CA . CYS A 1 84 ? -10.629 9.752 8.519 1.00 82.44 84 CYS A CA 1
ATOM 637 C C . CYS A 1 84 ? -11.027 8.980 7.254 1.00 82.44 84 CYS A C 1
ATOM 639 O O . CYS A 1 84 ? -11.680 9.548 6.384 1.00 82.44 84 CYS A O 1
ATOM 641 N N . ILE A 1 85 ? -10.635 7.706 7.141 1.00 71.69 85 ILE A N 1
ATOM 642 C CA . ILE A 1 85 ? -11.013 6.839 6.018 1.00 71.69 85 ILE A CA 1
ATOM 643 C C . ILE A 1 85 ? -12.506 6.495 6.083 1.00 71.69 85 ILE A C 1
ATOM 645 O O . ILE A 1 85 ? -13.192 6.618 5.071 1.00 71.69 85 ILE A O 1
ATOM 649 N N . ARG A 1 86 ? -13.018 6.113 7.261 1.00 77.31 86 ARG A N 1
ATOM 650 C CA . ARG A 1 86 ? -14.439 5.793 7.476 1.00 77.31 86 ARG A CA 1
ATOM 651 C C . ARG A 1 86 ? -15.344 6.966 7.095 1.00 77.31 86 ARG A C 1
ATOM 653 O O . ARG A 1 86 ? -16.341 6.773 6.410 1.00 77.31 86 ARG A O 1
ATOM 660 N N . ASP A 1 87 ? -14.968 8.177 7.501 1.00 77.75 87 ASP A N 1
ATOM 661 C CA . ASP A 1 87 ? -15.750 9.398 7.282 1.00 77.75 87 ASP A CA 1
ATOM 662 C C . ASP A 1 87 ? -15.275 10.220 6.075 1.00 77.75 87 ASP A C 1
ATOM 664 O O . ASP A 1 87 ? -15.593 11.406 5.958 1.00 77.75 87 ASP A O 1
ATOM 668 N N . ALA A 1 88 ? -14.528 9.609 5.150 1.00 69.50 88 ALA A N 1
ATOM 669 C CA . ALA A 1 88 ? -13.974 10.299 3.984 1.00 69.50 88 ALA A CA 1
ATOM 670 C C . ALA A 1 88 ? -15.056 10.968 3.111 1.00 69.50 88 ALA A C 1
ATOM 672 O O . ALA A 1 88 ? -14.818 12.022 2.528 1.00 69.50 88 ALA A O 1
ATOM 673 N N . GLU A 1 89 ? -16.271 10.419 3.064 1.00 66.88 89 GLU A N 1
ATOM 674 C CA . GLU A 1 89 ? -17.401 11.026 2.340 1.00 66.88 89 GLU A CA 1
ATOM 675 C C . GLU A 1 89 ? -17.938 12.295 2.999 1.00 66.88 89 GLU A C 1
ATOM 677 O O . GLU A 1 89 ? -18.448 13.194 2.330 1.00 66.88 89 GLU A O 1
ATOM 682 N N . LEU A 1 90 ? -17.800 12.417 4.319 1.00 76.00 90 LEU A N 1
ATOM 683 C CA . LEU A 1 90 ? -18.132 13.665 4.991 1.00 76.00 90 LEU A CA 1
ATOM 684 C C . LEU A 1 90 ? -17.142 14.765 4.592 1.00 76.00 90 LEU A C 1
ATOM 686 O O . LEU A 1 90 ? -17.530 15.928 4.503 1.00 76.00 90 LEU A O 1
ATOM 690 N N . TYR A 1 91 ? -15.885 14.405 4.311 1.00 74.75 91 TYR A N 1
ATOM 691 C CA . TYR A 1 91 ? -14.881 15.351 3.825 1.00 74.75 91 TYR A CA 1
ATOM 692 C C . TYR A 1 91 ? -15.241 15.932 2.451 1.00 74.75 91 TYR A C 1
ATOM 694 O O . TYR A 1 91 ? -14.985 17.108 2.211 1.00 74.75 91 TYR A O 1
ATOM 702 N N . SER A 1 92 ? -15.838 15.131 1.559 1.00 65.81 92 SER A N 1
ATOM 703 C CA . SER A 1 92 ? -16.217 15.569 0.208 1.00 65.81 92 SER A CA 1
ATOM 704 C C . SER A 1 92 ? -17.538 16.345 0.172 1.00 65.81 92 SER A C 1
ATOM 706 O O . SER A 1 92 ? -17.701 17.231 -0.663 1.00 65.81 92 SER A O 1
ATOM 708 N N . ARG A 1 93 ? -18.484 16.028 1.066 1.00 74.69 93 ARG A N 1
ATOM 709 C CA . ARG A 1 93 ? -19.852 16.583 1.040 1.00 74.69 93 ARG A CA 1
ATOM 710 C C . ARG A 1 93 ? -20.104 17.711 2.036 1.00 74.69 93 ARG A C 1
ATOM 712 O O . ARG A 1 93 ? -21.095 18.423 1.895 1.00 74.69 93 ARG A O 1
ATOM 719 N N . ALA A 1 94 ? -19.264 17.861 3.057 1.00 81.94 94 ALA A N 1
ATOM 720 C CA . ALA A 1 94 ? -19.423 18.873 4.095 1.00 81.94 94 ALA A CA 1
ATOM 721 C C . ALA A 1 94 ? -18.194 19.782 4.206 1.00 81.94 94 ALA A C 1
ATOM 723 O O . ALA A 1 94 ? -17.167 19.593 3.560 1.00 81.94 94 ALA A O 1
ATOM 724 N N . SER A 1 95 ? -18.289 20.800 5.063 1.00 85.44 95 SER A N 1
ATOM 725 C CA . SER A 1 95 ? -17.147 21.674 5.328 1.00 85.44 95 SER A CA 1
ATOM 726 C C . SER A 1 95 ? -16.016 20.915 6.037 1.00 85.44 95 SER A C 1
ATOM 728 O O . SER A 1 95 ? -16.266 20.067 6.900 1.00 85.44 95 SER A O 1
ATOM 730 N N . ARG A 1 96 ? -14.758 21.312 5.783 1.00 83.94 96 ARG A N 1
ATOM 731 C CA . ARG A 1 96 ? -13.579 20.816 6.528 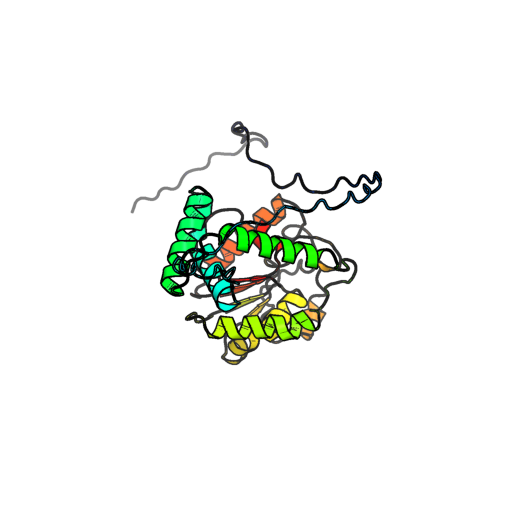1.00 83.94 96 ARG A CA 1
ATOM 732 C C . ARG A 1 96 ? -13.776 20.895 8.047 1.00 83.94 96 ARG A C 1
ATOM 734 O O . ARG A 1 96 ? -13.344 20.009 8.776 1.00 83.94 96 ARG A O 1
ATOM 741 N N . LYS A 1 97 ? -14.448 21.949 8.526 1.00 86.81 97 LYS A N 1
ATOM 742 C CA . LYS A 1 97 ? -14.768 22.148 9.947 1.00 86.81 97 LYS A CA 1
ATOM 743 C C . LYS A 1 97 ? -15.701 21.056 10.471 1.00 86.81 97 LYS A C 1
ATOM 745 O O . LYS A 1 97 ? -15.476 20.550 11.565 1.00 86.81 97 LYS A O 1
ATOM 750 N N . THR A 1 98 ? -16.726 20.693 9.705 1.00 88.69 98 THR A N 1
ATOM 751 C CA . THR A 1 98 ? -17.678 19.629 10.056 1.00 88.69 98 THR A CA 1
ATOM 752 C C . THR A 1 98 ? -16.984 18.273 10.125 1.00 88.69 98 THR A C 1
ATOM 754 O O . THR A 1 98 ? -17.147 17.563 11.114 1.00 88.69 98 THR A O 1
ATOM 757 N N . PHE A 1 99 ? -16.158 17.952 9.125 1.00 89.75 99 PHE A N 1
ATOM 758 C CA . PHE A 1 99 ? -15.374 16.717 9.103 1.00 89.75 99 PHE A CA 1
ATOM 759 C C . PHE A 1 99 ? -14.481 16.587 10.341 1.00 89.75 99 PHE A C 1
ATOM 761 O O . PHE A 1 99 ? -14.598 15.620 11.088 1.00 89.75 99 PHE A O 1
ATOM 768 N N . TRP A 1 100 ? -13.640 17.591 10.612 1.00 91.56 100 TRP A N 1
ATOM 769 C CA . TRP A 1 100 ? -12.709 17.523 11.740 1.00 91.56 100 TRP A CA 1
ATOM 770 C C . TRP A 1 100 ? -13.412 17.496 13.095 1.00 91.56 100 TRP A C 1
ATOM 772 O O . TRP A 1 100 ? -12.930 16.816 13.994 1.00 91.56 100 TRP A O 1
ATOM 782 N N . LYS A 1 101 ? -14.564 18.166 13.240 1.00 91.69 101 LYS A N 1
ATOM 783 C CA . LYS A 1 101 ? -15.388 18.060 14.453 1.00 91.69 101 LYS A CA 1
ATOM 784 C C . LYS A 1 101 ? -15.894 16.639 14.682 1.00 91.69 101 LYS A C 1
ATOM 786 O O . LYS A 1 101 ? -15.846 16.169 15.813 1.00 91.69 101 LYS A O 1
ATOM 791 N N . LYS A 1 102 ? -16.370 15.963 13.631 1.00 92.44 102 LYS A N 1
ATOM 792 C CA . LYS A 1 102 ? -16.809 14.568 13.738 1.00 92.44 102 LYS A CA 1
ATOM 793 C C . LYS A 1 102 ? -15.641 13.652 14.103 1.00 92.44 102 LYS A C 1
ATOM 795 O O . LYS A 1 102 ? -15.733 12.927 15.081 1.00 92.44 102 LYS A O 1
ATOM 800 N N . VAL A 1 103 ? -14.529 13.747 13.373 1.00 92.50 103 VAL A N 1
ATOM 801 C CA . VAL A 1 103 ? -13.337 12.923 13.630 1.00 92.50 103 VAL A CA 1
ATOM 802 C C . VAL A 1 103 ? -12.794 13.142 15.046 1.00 92.50 103 VAL A C 1
ATOM 804 O O . VAL A 1 103 ? -12.430 12.179 15.709 1.00 92.50 103 VAL A O 1
ATOM 807 N N . GLN A 1 104 ? -12.767 14.387 15.534 1.00 92.50 104 GLN A N 1
ATOM 808 C CA . GLN A 1 104 ? -12.372 14.699 16.911 1.00 92.50 104 GLN A CA 1
ATOM 809 C C . GLN A 1 104 ? -13.313 14.053 17.931 1.00 92.50 104 GLN A C 1
ATOM 811 O O . GLN A 1 104 ? -12.834 13.454 18.890 1.00 92.50 104 GLN A O 1
ATOM 816 N N . LYS A 1 105 ? -14.632 14.161 17.719 1.00 93.69 105 LYS A N 1
ATOM 817 C CA . LYS A 1 105 ? -15.636 13.551 18.596 1.00 93.69 105 LYS A CA 1
ATOM 818 C C . LYS A 1 105 ? -15.435 12.040 18.681 1.00 93.69 105 LYS A C 1
ATOM 820 O O . LYS A 1 105 ? -15.329 11.508 19.776 1.00 93.69 105 LYS A O 1
ATOM 825 N N . ASP A 1 106 ? -15.315 11.379 17.538 1.00 92.50 106 ASP A N 1
ATOM 826 C CA . ASP A 1 106 ? -15.213 9.923 17.486 1.00 92.50 106 ASP A CA 1
ATOM 827 C C . ASP A 1 106 ? -13.859 9.427 18.035 1.00 92.50 106 ASP A C 1
ATOM 829 O O . ASP A 1 106 ? -13.797 8.399 18.701 1.00 92.50 106 ASP A O 1
ATOM 833 N N . LEU A 1 107 ? -12.770 10.185 17.837 1.00 90.38 107 LEU A N 1
ATOM 834 C CA . LEU A 1 107 ? -11.482 9.894 18.477 1.00 90.38 107 LEU A CA 1
ATOM 835 C C . LEU A 1 107 ? -11.579 10.022 20.004 1.00 90.38 107 LEU A C 1
ATOM 837 O O . LEU A 1 107 ? -11.028 9.188 20.720 1.00 90.38 107 LEU A O 1
ATOM 841 N N . CYS A 1 108 ? -12.286 11.038 20.504 1.00 90.75 108 CYS A N 1
ATOM 842 C CA . CYS A 1 108 ? -12.534 11.212 21.933 1.00 90.75 108 CYS A CA 1
ATOM 843 C C . CYS A 1 108 ? -13.401 10.080 22.501 1.00 90.75 108 CYS A C 1
ATOM 845 O O . CYS A 1 108 ? -13.126 9.610 23.600 1.00 90.75 108 CYS A O 1
ATOM 847 N N . GLU A 1 109 ? -14.413 9.616 21.763 1.00 91.69 109 GLU A N 1
ATOM 848 C CA . GLU A 1 109 ? -15.247 8.473 22.160 1.00 91.69 109 GLU A CA 1
ATOM 849 C C . GLU A 1 109 ? -14.428 7.177 22.279 1.00 91.69 109 GLU A C 1
ATOM 851 O O . GLU A 1 109 ? -14.673 6.382 23.182 1.00 91.69 109 GLU A O 1
ATOM 856 N N . GLU A 1 110 ? -13.425 6.976 21.418 1.00 88.75 110 GLU A N 1
ATOM 857 C CA . GLU A 1 110 ? -12.603 5.758 21.429 1.00 88.75 110 GLU A CA 1
ATOM 858 C C . GLU A 1 110 ? -11.412 5.800 22.387 1.00 88.75 110 GLU A C 1
ATOM 860 O O . GLU A 1 110 ? -10.973 4.758 22.866 1.00 88.75 110 GLU A O 1
ATOM 865 N N . THR A 1 111 ? -10.863 6.985 22.656 1.00 86.25 111 THR A N 1
ATOM 866 C CA . THR A 1 111 ? -9.625 7.134 23.443 1.00 86.25 111 THR A CA 1
ATOM 867 C C . THR A 1 111 ? -9.846 7.769 24.811 1.00 86.25 111 THR A C 1
ATOM 869 O O . THR A 1 111 ? -8.945 7.749 25.647 1.00 86.25 111 THR A O 1
ATOM 872 N N . GLY A 1 112 ? -11.013 8.373 25.045 1.00 85.88 112 GLY A N 1
ATOM 873 C CA . GLY A 1 112 ? -11.277 9.217 26.211 1.00 85.88 112 GLY A CA 1
ATOM 874 C C . GLY A 1 112 ? -10.501 10.541 26.215 1.00 85.88 112 GLY A C 1
ATOM 875 O O . GLY A 1 112 ? -10.587 11.285 27.189 1.00 85.88 112 GLY A O 1
ATOM 876 N N . GLN A 1 113 ? -9.736 10.848 25.158 1.00 84.50 113 GLN A N 1
ATOM 877 C CA . GLN A 1 113 ? -8.900 12.045 25.065 1.00 84.50 113 GLN A CA 1
ATOM 878 C C . GLN A 1 113 ? -9.491 13.052 24.073 1.00 84.50 113 GLN A C 1
ATOM 880 O O . GLN A 1 113 ? -9.667 12.754 22.890 1.00 84.50 113 GLN A O 1
ATOM 885 N N . ASP A 1 114 ? -9.758 14.274 24.539 1.00 85.44 114 ASP A N 1
ATOM 886 C CA . ASP A 1 114 ? -10.240 15.353 23.675 1.00 85.44 114 ASP A CA 1
ATOM 887 C C . ASP A 1 114 ? -9.079 16.172 23.088 1.00 85.44 114 ASP A C 1
ATOM 889 O O . ASP A 1 114 ? -8.277 16.781 23.799 1.00 85.44 114 ASP A O 1
ATOM 893 N N . HIS A 1 115 ? -9.021 16.237 21.758 1.00 85.06 115 HIS A N 1
ATOM 894 C CA . HIS A 1 115 ? -8.017 16.993 21.014 1.00 85.06 115 HIS A CA 1
ATOM 895 C C . HIS A 1 115 ? -8.646 18.190 20.301 1.00 85.06 115 HIS A C 1
ATOM 897 O O . HIS A 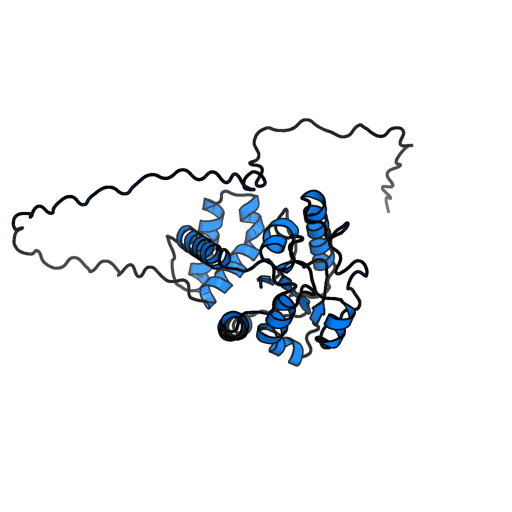1 115 ? -8.810 18.197 19.081 1.00 85.06 115 HIS A O 1
ATOM 903 N N . THR A 1 116 ? -8.897 19.272 21.034 1.00 84.31 116 THR A N 1
ATOM 904 C CA . THR A 1 116 ? -9.468 20.524 20.489 1.00 84.31 116 THR A CA 1
ATOM 905 C C . THR A 1 116 ? -8.663 21.153 19.346 1.00 84.31 116 THR A C 1
ATOM 907 O O . THR A 1 116 ? -9.192 21.937 18.559 1.00 84.31 116 THR A O 1
ATOM 910 N N . THR A 1 117 ? -7.382 20.794 19.210 1.00 86.19 117 THR A N 1
ATOM 911 C CA . THR A 1 117 ? -6.486 21.270 18.143 1.00 86.19 117 THR A CA 1
ATOM 912 C C . THR A 1 117 ? -6.100 20.183 17.132 1.00 86.19 117 THR A C 1
ATOM 914 O O . THR A 1 117 ? -5.129 20.357 16.393 1.00 86.19 117 THR A O 1
ATOM 917 N N . LEU A 1 118 ? -6.867 19.086 17.051 1.00 86.75 118 LEU A N 1
ATOM 918 C CA . LEU A 1 118 ? -6.578 17.904 16.227 1.00 86.75 118 LEU A CA 1
ATOM 919 C C . LEU A 1 118 ? -6.199 18.244 14.780 1.00 86.75 118 LEU A C 1
ATOM 921 O O . LEU A 1 118 ? -5.135 17.845 14.315 1.00 86.75 118 LEU A O 1
ATOM 925 N N . ALA A 1 119 ? -7.008 19.050 14.087 1.00 85.44 119 ALA A N 1
ATOM 926 C CA . ALA A 1 119 ? -6.743 19.430 12.697 1.00 85.44 119 ALA A CA 1
ATOM 927 C C . ALA A 1 119 ? -5.385 20.142 12.524 1.00 85.44 119 ALA A C 1
ATOM 929 O O . ALA A 1 119 ? -4.654 19.881 11.568 1.00 85.44 119 ALA A O 1
ATOM 930 N N . ARG A 1 120 ? -5.015 21.010 13.478 1.00 85.69 120 ARG A N 1
ATOM 931 C CA . ARG A 1 120 ? -3.724 21.716 13.481 1.00 85.69 120 ARG A CA 1
ATOM 932 C C . ARG A 1 120 ? -2.568 20.770 13.802 1.00 85.69 120 ARG A C 1
ATOM 934 O O . ARG A 1 120 ? -1.521 20.859 13.167 1.00 85.69 120 ARG A O 1
ATOM 941 N N . LEU A 1 121 ? -2.753 19.853 14.755 1.00 85.56 121 LEU A N 1
ATOM 942 C CA . LEU A 1 121 ? -1.761 18.823 15.074 1.00 85.56 121 LEU A CA 1
ATOM 943 C C . LEU A 1 121 ? -1.470 17.949 13.850 1.00 85.56 121 LEU A C 1
ATOM 945 O O . LEU A 1 121 ? -0.304 17.748 13.515 1.00 85.56 121 LEU A O 1
ATOM 949 N N . VAL A 1 122 ? -2.510 17.507 13.139 1.00 84.88 122 VAL A N 1
ATOM 950 C CA . VAL A 1 122 ? -2.377 16.728 11.901 1.00 84.88 122 VAL A CA 1
ATOM 951 C C . VAL A 1 122 ? -1.666 17.528 10.817 1.00 84.88 122 VAL A C 1
ATOM 953 O O . VAL A 1 122 ? -0.715 17.022 10.228 1.00 84.88 122 VAL A O 1
ATOM 956 N N . ALA A 1 123 ? -2.057 18.784 10.588 1.00 82.38 123 ALA A N 1
ATOM 957 C CA . ALA A 1 123 ? -1.393 19.641 9.607 1.00 82.38 123 ALA A CA 1
ATOM 958 C C . ALA A 1 123 ? 0.111 19.787 9.900 1.00 82.38 123 ALA A C 1
ATOM 960 O O . ALA A 1 123 ? 0.933 19.629 8.999 1.00 82.38 123 ALA A O 1
ATOM 961 N N . ASN A 1 124 ? 0.487 19.983 11.168 1.00 81.62 124 ASN A N 1
ATOM 962 C CA . ASN A 1 124 ? 1.887 20.072 11.588 1.00 81.62 124 ASN A CA 1
ATOM 963 C C . ASN A 1 124 ? 2.643 18.741 11.460 1.00 81.62 124 ASN A C 1
ATOM 965 O O . ASN A 1 124 ? 3.847 18.737 11.203 1.00 81.62 124 ASN A O 1
ATOM 969 N N . LEU A 1 125 ? 1.976 17.601 11.669 1.00 80.31 125 LEU A N 1
ATOM 970 C CA . LEU A 1 125 ? 2.568 16.280 11.437 1.00 80.31 125 LEU A CA 1
ATOM 971 C C . LEU A 1 125 ? 2.828 16.048 9.945 1.00 80.31 125 LEU A C 1
ATOM 973 O O . LEU A 1 125 ? 3.919 15.617 9.579 1.00 80.31 125 LEU A O 1
ATOM 977 N N . VAL A 1 126 ? 1.861 16.388 9.089 1.00 77.25 126 VAL A N 1
ATOM 978 C CA . VAL A 1 126 ? 2.001 16.290 7.630 1.00 77.25 126 VAL A CA 1
ATOM 979 C C . VAL A 1 126 ? 3.102 17.220 7.129 1.00 77.25 126 VAL A C 1
ATOM 981 O O . VAL A 1 126 ? 3.931 16.785 6.335 1.00 77.25 126 VAL A O 1
ATOM 984 N N . LYS A 1 127 ? 3.155 18.467 7.617 1.00 76.81 127 LYS A N 1
ATOM 985 C CA . LYS A 1 127 ? 4.192 19.438 7.243 1.00 76.81 127 LYS A CA 1
ATOM 986 C C . LYS A 1 127 ? 5.593 18.921 7.576 1.00 76.81 127 LYS A C 1
ATOM 988 O O . LYS A 1 127 ? 6.416 18.804 6.678 1.00 76.81 127 LYS A O 1
ATOM 993 N N . ARG A 1 128 ? 5.821 18.502 8.826 1.00 76.25 128 ARG A N 1
ATOM 994 C CA . ARG A 1 128 ? 7.116 17.945 9.257 1.00 76.25 128 ARG A CA 1
ATOM 995 C C . ARG A 1 128 ? 7.519 16.711 8.455 1.00 76.25 128 ARG A C 1
ATOM 997 O O . ARG A 1 128 ? 8.683 16.546 8.119 1.00 76.25 128 ARG A O 1
ATOM 1004 N N . ARG A 1 129 ? 6.559 15.844 8.109 1.00 72.56 129 ARG A N 1
ATOM 1005 C CA . ARG A 1 129 ? 6.841 14.674 7.264 1.00 72.56 129 ARG A CA 1
ATOM 1006 C C . ARG A 1 129 ? 7.280 15.070 5.850 1.00 72.56 129 ARG A C 1
ATOM 1008 O O . ARG A 1 129 ? 8.104 14.357 5.290 1.00 72.56 129 ARG A O 1
ATOM 1015 N N . ARG A 1 130 ? 6.745 16.160 5.281 1.00 67.19 130 ARG A N 1
ATOM 1016 C CA . ARG A 1 130 ? 7.174 16.684 3.970 1.00 67.19 130 ARG A CA 1
ATOM 1017 C C . ARG A 1 130 ? 8.592 17.244 4.036 1.00 67.19 130 ARG A C 1
ATOM 1019 O O . ARG A 1 130 ? 9.421 16.813 3.253 1.00 67.19 130 ARG A O 1
ATOM 1026 N N . GLU A 1 131 ? 8.880 18.068 5.041 1.00 70.06 131 GLU A N 1
ATOM 1027 C CA . GLU A 1 131 ? 10.214 18.654 5.254 1.00 70.06 131 GLU A CA 1
ATOM 1028 C C . GLU A 1 131 ? 11.303 17.567 5.391 1.00 70.06 131 GLU A C 1
ATOM 1030 O O . GLU A 1 131 ? 12.389 17.701 4.840 1.00 70.06 131 GLU A O 1
ATOM 1035 N N . CYS A 1 132 ? 11.011 16.436 6.050 1.00 60.88 132 CYS A N 1
ATOM 1036 C CA . CYS A 1 132 ? 11.944 15.301 6.106 1.00 60.88 132 CYS A CA 1
ATOM 1037 C C . CYS A 1 132 ? 12.095 14.533 4.778 1.00 60.88 132 CYS A C 1
ATOM 1039 O O . CYS A 1 132 ? 13.076 13.811 4.618 1.00 60.88 132 CYS A O 1
ATOM 1041 N N . LYS A 1 133 ? 11.122 14.613 3.860 1.00 60.56 133 LYS A N 1
ATOM 1042 C CA . LYS A 1 133 ? 11.155 13.901 2.571 1.00 60.56 133 LYS A CA 1
ATOM 1043 C C . LYS A 1 133 ? 12.038 14.623 1.549 1.00 60.56 133 LYS A C 1
ATOM 1045 O O . LYS A 1 133 ? 12.685 13.950 0.752 1.00 60.56 133 LYS A O 1
ATOM 1050 N N . ASP A 1 134 ? 12.124 15.948 1.618 1.00 54.44 134 ASP A N 1
ATOM 1051 C CA . ASP A 1 134 ? 12.877 16.772 0.660 1.00 54.44 134 ASP A CA 1
ATOM 1052 C C . ASP A 1 134 ? 14.404 16.558 0.720 1.00 54.44 134 ASP A C 1
ATOM 1054 O O . ASP A 1 134 ? 15.112 16.928 -0.209 1.00 54.44 134 ASP A O 1
ATOM 1058 N N . ALA A 1 135 ? 14.913 15.873 1.750 1.00 55.19 135 ALA A N 1
ATOM 1059 C CA . ALA A 1 135 ? 16.318 15.470 1.866 1.00 55.19 135 ALA A CA 1
ATOM 1060 C C . ALA A 1 135 ? 16.682 14.177 1.094 1.00 55.19 135 ALA A C 1
ATOM 1062 O O . ALA A 1 135 ? 17.770 13.637 1.289 1.00 55.19 135 ALA A O 1
ATOM 1063 N N . SER A 1 136 ? 15.775 13.634 0.273 1.00 66.56 136 SER A N 1
ATOM 1064 C CA . SER A 1 136 ? 15.970 12.340 -0.400 1.00 66.56 136 SER A CA 1
ATOM 1065 C C . SER A 1 136 ? 16.664 12.485 -1.755 1.00 66.56 136 SER A C 1
ATOM 1067 O O . SER A 1 136 ? 16.311 13.353 -2.551 1.00 66.56 136 SER A O 1
ATOM 1069 N N . ASP A 1 137 ? 17.597 11.580 -2.050 1.00 78.88 137 ASP A N 1
ATOM 1070 C CA . ASP A 1 137 ? 18.202 11.455 -3.376 1.00 78.88 137 ASP A CA 1
ATOM 1071 C C . ASP A 1 137 ? 17.254 10.714 -4.334 1.00 78.88 137 ASP A C 1
ATOM 1073 O O . ASP A 1 137 ? 16.980 9.523 -4.181 1.00 78.88 137 ASP A O 1
ATOM 1077 N N . TYR A 1 138 ? 16.738 11.437 -5.328 1.00 84.00 138 TYR A N 1
ATOM 1078 C CA . TYR A 1 138 ? 15.798 10.911 -6.320 1.00 84.00 138 TYR A CA 1
ATOM 1079 C C . TYR A 1 138 ? 16.476 10.167 -7.484 1.00 84.00 138 TYR A C 1
ATOM 1081 O O . TYR A 1 138 ? 15.780 9.618 -8.343 1.00 84.00 138 TYR A O 1
ATOM 1089 N N . SER A 1 139 ? 17.812 10.171 -7.542 1.00 87.88 139 SER A N 1
ATOM 1090 C CA . SER A 1 139 ? 18.584 9.557 -8.627 1.00 87.88 139 SER A CA 1
ATOM 1091 C C . SER A 1 139 ? 18.789 8.052 -8.451 1.00 87.88 139 SER A C 1
ATOM 1093 O O . SER A 1 139 ? 19.010 7.351 -9.437 1.00 87.88 139 SER A O 1
ATOM 1095 N N . ILE A 1 140 ? 18.662 7.543 -7.221 1.00 87.75 140 ILE A N 1
ATOM 1096 C CA . ILE A 1 140 ? 18.828 6.122 -6.905 1.00 87.75 140 ILE A CA 1
ATOM 1097 C C . ILE A 1 140 ? 17.636 5.340 -7.478 1.00 87.75 140 ILE A C 1
ATOM 1099 O O . ILE A 1 140 ? 16.507 5.610 -7.065 1.00 87.75 140 ILE A O 1
ATOM 1103 N N . PRO A 1 141 ? 17.843 4.372 -8.391 1.00 90.50 141 PRO A N 1
ATOM 1104 C CA . PRO A 1 141 ? 16.759 3.551 -8.927 1.00 90.50 141 PRO A CA 1
ATOM 1105 C C . PRO A 1 141 ? 16.141 2.641 -7.860 1.00 90.50 141 PRO A C 1
ATOM 1107 O O . PRO A 1 141 ? 16.875 2.019 -7.094 1.00 90.50 141 PRO A O 1
ATOM 1110 N N . ASP A 1 142 ? 14.805 2.566 -7.827 1.00 91.94 142 ASP A N 1
ATOM 1111 C CA . ASP A 1 142 ? 14.008 1.681 -6.951 1.00 91.94 142 ASP A CA 1
ATOM 1112 C C . ASP A 1 142 ? 14.619 1.423 -5.550 1.00 91.94 142 ASP A C 1
ATOM 1114 O O . ASP A 1 142 ? 14.937 0.277 -5.188 1.00 91.94 142 ASP A O 1
ATOM 1118 N N . PRO A 1 143 ? 14.845 2.491 -4.759 1.00 92.62 143 PRO A N 1
ATOM 1119 C CA . PRO A 1 143 ? 15.639 2.412 -3.548 1.00 92.62 143 PRO A CA 1
ATOM 1120 C C . PRO A 1 143 ? 14.949 1.549 -2.493 1.00 92.62 143 PRO A C 1
ATOM 1122 O O . PRO A 1 143 ? 13.723 1.566 -2.326 1.00 92.62 143 PRO A O 1
ATOM 1125 N N . ALA A 1 144 ? 15.771 0.825 -1.736 1.00 93.19 144 ALA A N 1
ATOM 1126 C CA . ALA A 1 144 ? 15.346 0.141 -0.526 1.00 93.19 144 ALA A CA 1
ATOM 1127 C C . ALA A 1 144 ? 14.922 1.137 0.569 1.00 93.19 144 ALA A C 1
ATOM 1129 O O . ALA A 1 144 ? 15.262 2.323 0.547 1.00 93.19 144 ALA A O 1
ATOM 1130 N N . LEU A 1 145 ? 14.208 0.634 1.574 1.00 90.88 145 LEU A N 1
ATOM 1131 C CA . LEU A 1 145 ? 13.983 1.347 2.822 1.00 90.88 145 LEU A CA 1
ATOM 1132 C C . LEU A 1 145 ? 15.317 1.690 3.487 1.00 90.88 145 LEU A C 1
ATOM 1134 O O . LEU A 1 145 ? 16.265 0.905 3.499 1.00 90.88 145 LEU A O 1
ATOM 1138 N N . THR A 1 146 ? 15.354 2.852 4.132 1.00 90.81 146 THR A N 1
ATOM 1139 C CA . THR A 1 146 ? 16.440 3.192 5.052 1.00 90.81 146 THR A CA 1
ATOM 1140 C C . THR A 1 146 ? 16.425 2.253 6.260 1.00 90.81 146 THR A C 1
ATOM 1142 O O . THR A 1 146 ? 15.393 1.662 6.580 1.00 90.81 146 THR A O 1
ATOM 1145 N N . ILE A 1 147 ? 17.535 2.175 7.000 1.00 88.38 147 ILE A N 1
ATOM 1146 C CA . ILE A 1 147 ? 17.622 1.381 8.241 1.00 88.38 147 ILE A CA 1
ATOM 1147 C C . ILE A 1 147 ? 16.488 1.746 9.211 1.00 88.38 147 ILE A C 1
ATOM 1149 O O . ILE A 1 147 ? 15.831 0.865 9.762 1.00 88.38 147 ILE A O 1
ATOM 1153 N N . LEU A 1 148 ? 16.207 3.044 9.374 1.00 86.38 148 LEU A N 1
ATOM 1154 C CA . LEU A 1 148 ? 15.108 3.540 10.207 1.00 86.38 148 LEU A CA 1
ATOM 1155 C C . LEU A 1 148 ? 13.732 3.085 9.691 1.00 86.38 148 LEU A C 1
ATOM 1157 O O . LEU A 1 148 ? 12.849 2.764 10.487 1.00 86.38 148 LEU A O 1
ATOM 1161 N N . GLY A 1 149 ? 13.549 3.085 8.367 1.00 87.38 149 GLY A N 1
ATOM 1162 C CA . GLY A 1 149 ? 12.329 2.619 7.712 1.00 87.38 149 GLY A CA 1
ATOM 1163 C C . GLY A 1 149 ? 12.102 1.125 7.917 1.00 87.38 149 GLY A C 1
ATOM 1164 O O . GLY A 1 149 ? 11.037 0.715 8.375 1.00 87.38 149 GLY A O 1
ATOM 1165 N N . ALA A 1 150 ? 13.128 0.323 7.637 1.00 88.56 150 ALA A N 1
ATOM 1166 C CA . ALA A 1 150 ? 13.081 -1.132 7.715 1.00 88.56 150 ALA A CA 1
ATOM 1167 C C . ALA A 1 150 ? 12.912 -1.660 9.149 1.00 88.56 150 ALA A C 1
ATOM 1169 O O . ALA A 1 150 ? 12.291 -2.706 9.320 1.00 88.56 150 ALA A O 1
ATOM 1170 N N . SER A 1 151 ? 13.439 -0.944 10.149 1.00 90.12 151 SER A N 1
ATOM 1171 C CA . SER A 1 151 ? 13.331 -1.292 11.572 1.00 90.12 151 SER A CA 1
ATOM 1172 C C . SER A 1 151 ? 12.191 -0.526 12.251 1.00 90.12 151 SER A C 1
ATOM 1174 O O . SER A 1 151 ? 11.026 -0.901 12.132 1.00 90.12 151 SER A O 1
ATOM 1176 N N . LEU A 1 152 ? 12.501 0.594 12.910 1.00 84.88 152 LEU A N 1
ATOM 1177 C CA . LEU A 1 152 ? 11.597 1.299 13.814 1.00 84.88 152 LEU A CA 1
ATOM 1178 C C . LEU A 1 152 ? 10.236 1.623 13.187 1.00 84.88 152 LEU A C 1
ATOM 1180 O O . LEU A 1 152 ? 9.213 1.458 13.850 1.00 84.88 152 LEU A O 1
ATOM 1184 N N . GLN A 1 153 ? 10.192 2.089 11.934 1.00 86.31 153 GLN A N 1
ATOM 1185 C CA . GLN A 1 153 ? 8.920 2.450 11.296 1.00 86.31 153 GLN A CA 1
ATOM 1186 C C . GLN A 1 153 ? 8.054 1.216 11.006 1.00 86.31 153 GLN A C 1
ATOM 1188 O O . GLN A 1 153 ? 6.864 1.229 11.331 1.00 86.31 153 GLN A O 1
ATOM 1193 N N . CYS A 1 154 ? 8.637 0.144 10.462 1.00 91.88 154 CYS A N 1
ATOM 1194 C CA . CYS A 1 154 ? 7.918 -1.109 10.219 1.00 91.88 154 CYS A CA 1
ATOM 1195 C C . CYS A 1 154 ? 7.484 -1.796 11.521 1.00 91.88 154 CYS A C 1
ATOM 1197 O O . CYS A 1 154 ? 6.352 -2.265 11.608 1.00 91.88 154 CYS A O 1
ATOM 1199 N N . ASP A 1 155 ? 8.321 -1.791 12.560 1.00 89.56 155 ASP A N 1
ATOM 1200 C CA . ASP A 1 155 ? 7.993 -2.356 13.877 1.00 89.56 155 ASP A CA 1
ATOM 1201 C C . ASP A 1 155 ? 6.836 -1.623 14.547 1.00 89.56 155 ASP A C 1
ATOM 1203 O O . ASP A 1 155 ? 5.907 -2.234 15.087 1.00 89.56 155 ASP A O 1
ATOM 1207 N N . THR A 1 156 ? 6.877 -0.295 14.462 1.00 85.81 156 THR A N 1
ATOM 1208 C CA . THR A 1 156 ? 5.824 0.583 14.962 1.00 85.81 156 THR A CA 1
ATOM 1209 C C . THR A 1 156 ? 4.505 0.306 14.239 1.00 85.81 156 THR A C 1
ATOM 1211 O O . THR A 1 156 ? 3.468 0.145 14.885 1.00 85.81 156 THR A O 1
ATOM 1214 N N . LEU A 1 157 ? 4.541 0.199 12.905 1.00 87.94 157 LEU A N 1
ATOM 1215 C CA . LEU A 1 157 ? 3.368 -0.118 12.091 1.00 87.94 157 LEU A CA 1
ATOM 1216 C C . LEU A 1 157 ? 2.810 -1.509 12.424 1.00 87.94 157 LEU A C 1
ATOM 1218 O O . LEU A 1 157 ? 1.614 -1.643 12.669 1.00 87.94 157 LEU A O 1
ATOM 1222 N N . ARG A 1 158 ? 3.672 -2.528 12.494 1.00 92.12 158 ARG A N 1
ATOM 1223 C CA . ARG A 1 158 ? 3.315 -3.908 12.848 1.00 92.12 158 ARG A CA 1
ATOM 1224 C C . ARG A 1 158 ? 2.601 -3.994 14.189 1.00 92.12 158 ARG A C 1
ATOM 1226 O O . ARG A 1 158 ? 1.538 -4.602 14.280 1.00 92.12 158 ARG A O 1
ATOM 1233 N N . THR A 1 159 ? 3.185 -3.377 15.215 1.00 89.50 159 THR A N 1
ATOM 1234 C CA . THR A 1 159 ? 2.640 -3.378 16.580 1.00 89.50 159 THR A CA 1
ATOM 1235 C C . THR A 1 159 ? 1.239 -2.792 16.595 1.00 89.50 159 THR A C 1
ATOM 1237 O O . THR A 1 159 ? 0.324 -3.379 17.162 1.00 89.50 159 THR A O 1
ATOM 1240 N N . ALA A 1 160 ? 1.053 -1.660 15.924 1.00 84.12 160 ALA A N 1
ATOM 1241 C CA . ALA A 1 160 ? -0.232 -0.995 15.924 1.00 84.12 160 ALA A CA 1
ATOM 1242 C C . ALA A 1 160 ? -1.285 -1.709 15.064 1.00 84.12 160 ALA A C 1
ATOM 1244 O O . ALA A 1 160 ? -2.441 -1.759 15.465 1.00 84.12 160 ALA A O 1
ATOM 1245 N N . LEU A 1 161 ? -0.909 -2.310 13.929 1.00 86.19 161 LEU A N 1
ATOM 1246 C CA . LEU A 1 161 ? -1.836 -3.118 13.128 1.00 86.19 161 LEU A CA 1
ATOM 1247 C C . LEU A 1 161 ? -2.374 -4.316 13.918 1.00 86.19 161 LEU A C 1
ATOM 1249 O O . LEU A 1 161 ? -3.570 -4.570 13.867 1.00 86.19 161 LEU A O 1
ATOM 1253 N N . LYS A 1 162 ? -1.526 -4.991 14.707 1.00 88.31 162 LYS A N 1
ATOM 1254 C CA . LYS A 1 162 ? -1.942 -6.104 15.580 1.00 88.31 162 LYS A CA 1
ATOM 1255 C C . LYS A 1 162 ? -2.884 -5.694 16.717 1.00 88.31 162 LYS A C 1
ATOM 1257 O O . LYS A 1 162 ? -3.554 -6.548 17.282 1.00 88.31 162 LYS A O 1
ATOM 1262 N N . GLN A 1 163 ? -2.911 -4.413 17.083 1.00 85.19 163 GLN A N 1
ATOM 1263 C CA . GLN A 1 163 ? -3.821 -3.890 18.107 1.00 85.19 163 GLN A CA 1
ATOM 1264 C C . GLN A 1 163 ? -5.199 -3.529 17.545 1.00 85.19 163 GLN A C 1
ATOM 1266 O O . GLN A 1 163 ? -6.136 -3.316 18.314 1.00 85.19 163 GLN A O 1
ATOM 1271 N N . LEU A 1 164 ? -5.334 -3.412 16.222 1.00 78.88 164 LEU A N 1
ATOM 1272 C CA . LEU A 1 164 ? -6.619 -3.107 15.614 1.00 78.88 164 LEU A CA 1
ATOM 1273 C C . LEU A 1 164 ? -7.490 -4.368 15.581 1.00 78.88 164 LEU A C 1
ATOM 1275 O O . LEU A 1 164 ? -6.990 -5.436 15.237 1.00 78.88 164 LEU A O 1
ATOM 1279 N N . PRO A 1 165 ? -8.805 -4.251 15.837 1.00 80.06 165 PRO A N 1
ATOM 1280 C CA . PRO A 1 165 ? -9.750 -5.351 15.663 1.00 80.06 165 PRO A CA 1
ATOM 1281 C C . PRO A 1 165 ? -10.079 -5.538 14.170 1.00 80.06 165 PRO A C 1
ATOM 1283 O O . PRO A 1 165 ? -11.228 -5.400 13.750 1.00 80.06 165 PRO A O 1
ATOM 1286 N N . LEU A 1 166 ? -9.051 -5.742 13.342 1.00 81.06 166 LEU A N 1
ATOM 1287 C CA . LEU A 1 166 ? -9.148 -5.905 11.896 1.00 81.06 166 LEU A CA 1
ATOM 1288 C C . LEU A 1 166 ? -8.467 -7.209 11.488 1.00 81.06 166 LEU A C 1
ATOM 1290 O O . LEU A 1 166 ? -7.260 -7.359 11.648 1.00 81.06 166 LEU A O 1
ATOM 1294 N N . GLU A 1 167 ? -9.237 -8.103 10.883 1.00 88.38 167 GLU A N 1
ATOM 1295 C CA . GLU A 1 167 ? -8.720 -9.325 10.272 1.00 88.38 167 GLU A CA 1
ATOM 1296 C C . GLU A 1 167 ? -8.377 -9.043 8.814 1.00 88.38 167 GLU A C 1
ATOM 1298 O O . GLU A 1 167 ? -9.271 -8.907 7.987 1.00 88.38 167 GLU A O 1
ATOM 1303 N N . ILE A 1 168 ? -7.088 -8.890 8.503 1.00 93.31 168 ILE A N 1
ATOM 1304 C CA . ILE A 1 168 ? -6.627 -8.641 7.131 1.00 93.31 168 ILE A CA 1
ATOM 1305 C C . ILE A 1 168 ? -6.760 -9.943 6.333 1.00 93.31 168 ILE A C 1
ATOM 1307 O O . ILE A 1 168 ? -6.107 -10.940 6.647 1.00 93.31 168 ILE A O 1
ATOM 1311 N N . ASP A 1 169 ? -7.585 -9.926 5.292 1.00 95.62 169 ASP A N 1
ATOM 1312 C CA . ASP A 1 169 ? -7.864 -11.093 4.448 1.00 95.62 169 ASP A CA 1
ATOM 1313 C C . ASP A 1 169 ? -6.925 -11.168 3.238 1.00 95.62 169 ASP A C 1
ATOM 1315 O O . ASP A 1 169 ? -6.638 -12.252 2.735 1.00 95.62 169 ASP A O 1
ATOM 1319 N N . LEU A 1 170 ? -6.440 -10.013 2.774 1.00 97.19 170 LEU A N 1
ATOM 1320 C CA . LEU A 1 170 ? -5.555 -9.883 1.620 1.00 97.19 170 LEU A CA 1
ATOM 1321 C C . LEU A 1 170 ? -4.610 -8.697 1.801 1.00 97.19 170 LEU A C 1
ATOM 1323 O O . LEU A 1 170 ? -5.024 -7.611 2.221 1.00 97.19 170 LEU A O 1
ATOM 1327 N N . ILE A 1 171 ? -3.354 -8.892 1.412 1.00 98.12 171 ILE A N 1
ATOM 1328 C CA . ILE A 1 171 ? -2.359 -7.831 1.314 1.00 98.12 171 ILE A CA 1
ATOM 1329 C C . ILE A 1 171 ? -2.078 -7.550 -0.162 1.00 98.12 171 ILE A C 1
ATOM 1331 O O . ILE A 1 171 ? -1.829 -8.458 -0.950 1.00 98.12 171 ILE A O 1
ATOM 1335 N N . VAL A 1 172 ? -2.111 -6.279 -0.543 1.00 97.81 172 VAL A N 1
ATOM 1336 C CA . VAL A 1 172 ? -1.796 -5.820 -1.896 1.00 97.81 172 VAL A CA 1
ATOM 1337 C C . VAL A 1 172 ? -0.679 -4.811 -1.805 1.00 97.81 172 VAL A C 1
ATOM 1339 O O . VAL A 1 172 ? -0.810 -3.792 -1.126 1.00 97.81 172 VAL A O 1
ATOM 1342 N N . SER A 1 173 ? 0.399 -5.065 -2.524 1.00 97.75 173 SER A N 1
ATOM 1343 C CA . SER A 1 173 ? 1.583 -4.222 -2.483 1.00 97.75 173 SER A CA 1
ATOM 1344 C C . SER A 1 173 ? 1.911 -3.727 -3.873 1.00 97.75 173 SER A C 1
ATOM 1346 O O . SER A 1 173 ? 1.782 -4.450 -4.861 1.00 97.75 173 SER A O 1
ATOM 1348 N N . SER A 1 174 ? 2.364 -2.479 -3.971 1.00 96.75 174 SER A N 1
ATOM 1349 C CA . SER A 1 174 ? 3.035 -2.076 -5.199 1.00 96.75 174 SER A CA 1
ATOM 1350 C C . SER A 1 174 ? 4.257 -2.983 -5.422 1.00 96.75 174 SER A C 1
ATOM 1352 O O . SER A 1 174 ? 4.929 -3.337 -4.449 1.00 96.75 174 SER A O 1
ATOM 1354 N N . PRO A 1 175 ? 4.594 -3.315 -6.673 1.00 96.12 175 PRO A N 1
ATOM 1355 C CA . PRO A 1 175 ? 5.740 -4.164 -6.995 1.00 96.12 175 PRO A CA 1
ATOM 1356 C C . PRO A 1 175 ? 7.111 -3.485 -6.786 1.00 96.12 175 PRO A C 1
ATOM 1358 O O . PRO A 1 175 ? 8.116 -4.014 -7.233 1.00 96.12 175 PRO A O 1
ATOM 1361 N N . MET A 1 176 ? 7.178 -2.325 -6.119 1.00 95.88 176 MET A N 1
ATOM 1362 C CA . MET A 1 176 ? 8.425 -1.601 -5.830 1.00 95.88 176 MET A CA 1
ATOM 1363 C C . MET A 1 176 ? 9.128 -2.102 -4.562 1.00 95.88 176 MET A C 1
ATOM 1365 O O . MET A 1 176 ? 8.474 -2.468 -3.580 1.00 95.88 176 MET A O 1
ATOM 1369 N N . ARG A 1 177 ? 10.466 -2.039 -4.520 1.00 95.75 177 ARG A N 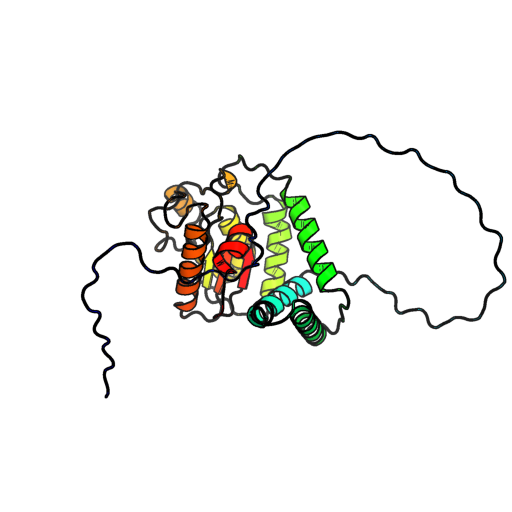1
ATOM 1370 C CA . ARG A 1 177 ? 11.269 -2.632 -3.433 1.00 95.75 177 ARG A CA 1
ATOM 1371 C C . ARG A 1 177 ? 10.870 -2.130 -2.047 1.00 95.75 177 ARG A C 1
ATOM 1373 O O . ARG A 1 177 ? 10.611 -2.927 -1.148 1.00 95.75 177 ARG A O 1
ATOM 1380 N N . ARG A 1 178 ? 10.740 -0.812 -1.871 1.00 95.94 178 ARG A N 1
ATOM 1381 C CA . ARG A 1 178 ? 10.337 -0.214 -0.583 1.00 95.94 178 ARG A CA 1
ATOM 1382 C C . ARG A 1 178 ? 8.946 -0.648 -0.106 1.00 95.94 178 ARG A C 1
ATOM 1384 O O . ARG A 1 178 ? 8.738 -0.786 1.099 1.00 95.94 178 ARG A O 1
ATOM 1391 N N . THR A 1 179 ? 7.995 -0.891 -1.014 1.00 97.31 179 THR A N 1
ATOM 1392 C CA . THR A 1 179 ? 6.648 -1.356 -0.642 1.00 97.31 179 THR A CA 1
ATOM 1393 C C . THR A 1 179 ? 6.659 -2.834 -0.285 1.00 97.31 179 THR A C 1
ATOM 1395 O O . THR A 1 179 ? 6.012 -3.219 0.689 1.00 97.31 179 THR A O 1
ATOM 1398 N N . LEU A 1 180 ? 7.435 -3.650 -1.001 1.00 97.56 180 LEU A N 1
ATOM 1399 C CA . LEU A 1 180 ? 7.606 -5.069 -0.684 1.00 97.56 180 LEU A CA 1
ATOM 1400 C C . LEU A 1 180 ? 8.318 -5.252 0.662 1.00 97.56 180 LEU A C 1
ATOM 1402 O O . LEU A 1 180 ? 7.785 -5.935 1.529 1.00 97.56 180 LEU A O 1
ATOM 1406 N N . GLN A 1 181 ? 9.410 -4.523 0.916 1.00 97.44 181 GLN A N 1
ATOM 1407 C CA . GLN A 1 181 ? 10.086 -4.510 2.221 1.00 97.44 181 GLN A CA 1
ATOM 1408 C C . GLN A 1 181 ? 9.163 -4.053 3.354 1.00 97.44 181 GLN A C 1
ATOM 1410 O O . GLN A 1 181 ? 9.120 -4.683 4.408 1.00 97.44 181 GLN A O 1
ATOM 1415 N N . THR A 1 182 ? 8.384 -2.987 3.138 1.00 97.25 182 THR A N 1
ATOM 1416 C CA . THR A 1 182 ? 7.389 -2.528 4.125 1.00 97.25 182 THR A CA 1
ATOM 1417 C C . THR A 1 182 ? 6.380 -3.630 4.427 1.00 97.25 182 THR A C 1
ATOM 1419 O O . THR A 1 182 ? 6.044 -3.876 5.583 1.00 97.25 182 THR A O 1
ATOM 1422 N N . THR A 1 183 ? 5.913 -4.319 3.387 1.00 98.12 183 THR A N 1
ATOM 1423 C CA . THR A 1 183 ? 4.948 -5.410 3.516 1.00 98.12 183 THR A CA 1
ATOM 1424 C C . THR A 1 183 ? 5.538 -6.573 4.300 1.00 98.12 183 THR A C 1
ATOM 1426 O O . THR A 1 183 ? 4.971 -6.982 5.307 1.00 98.12 183 THR A O 1
ATOM 1429 N N . THR A 1 184 ? 6.713 -7.057 3.910 1.00 97.75 184 THR A N 1
ATOM 1430 C CA . THR A 1 184 ? 7.391 -8.158 4.595 1.00 97.75 184 THR A CA 1
ATOM 1431 C C . THR A 1 184 ? 7.698 -7.809 6.052 1.00 97.75 184 THR A C 1
ATOM 1433 O O . THR A 1 184 ? 7.397 -8.597 6.946 1.00 97.75 184 THR A O 1
ATOM 1436 N N . ASN A 1 185 ? 8.209 -6.609 6.332 1.00 97.06 185 ASN A N 1
ATOM 1437 C CA . ASN A 1 185 ? 8.631 -6.242 7.685 1.00 97.06 185 ASN A CA 1
ATOM 1438 C C . ASN A 1 185 ? 7.443 -5.917 8.606 1.00 97.06 185 ASN A C 1
ATOM 1440 O O . ASN A 1 185 ? 7.454 -6.287 9.782 1.00 97.06 185 ASN A O 1
ATOM 1444 N N . ALA A 1 186 ? 6.409 -5.234 8.100 1.00 95.38 186 ALA A N 1
ATOM 1445 C CA . ALA A 1 186 ? 5.292 -4.770 8.925 1.00 95.38 186 ALA A CA 1
ATOM 1446 C C . ALA A 1 186 ? 4.080 -5.720 8.936 1.00 95.38 186 ALA A C 1
ATOM 1448 O O . ALA A 1 186 ? 3.371 -5.813 9.942 1.00 95.38 186 ALA A O 1
ATOM 1449 N N . LEU A 1 187 ? 3.841 -6.429 7.832 1.00 96.38 187 LEU A N 1
ATOM 1450 C CA . LEU A 1 187 ? 2.692 -7.314 7.610 1.00 96.38 187 LEU A CA 1
ATOM 1451 C C . LEU A 1 187 ? 3.093 -8.785 7.426 1.00 96.38 187 LEU A C 1
ATOM 1453 O O . LEU A 1 187 ? 2.213 -9.639 7.374 1.00 96.38 187 LEU A O 1
ATOM 1457 N N . GLY A 1 188 ? 4.388 -9.121 7.395 1.00 96.50 188 GLY A N 1
ATOM 1458 C CA . GLY A 1 188 ? 4.853 -10.499 7.189 1.00 96.50 188 GLY A CA 1
ATOM 1459 C C . GLY A 1 188 ? 4.352 -11.500 8.233 1.00 96.50 188 GLY A C 1
ATOM 1460 O O . GLY A 1 188 ? 4.215 -12.680 7.932 1.00 96.50 188 GLY A O 1
ATOM 1461 N N . TRP A 1 189 ? 3.983 -11.036 9.433 1.00 96.12 189 TRP A N 1
ATOM 1462 C CA . TRP A 1 189 ? 3.304 -11.871 10.431 1.00 96.12 189 TRP A CA 1
ATOM 1463 C C . TRP A 1 189 ? 1.975 -12.429 9.908 1.00 96.12 189 TRP A C 1
ATOM 1465 O O . TRP A 1 189 ? 1.657 -13.584 10.155 1.00 96.12 189 TRP A O 1
ATOM 1475 N N . ARG A 1 190 ? 1.230 -11.626 9.144 1.00 96.12 190 ARG A N 1
ATOM 1476 C CA . ARG A 1 190 ? -0.064 -12.005 8.588 1.00 96.12 190 ARG A CA 1
ATOM 1477 C C . ARG A 1 190 ? 0.105 -12.915 7.372 1.00 96.12 190 ARG A C 1
ATOM 1479 O O . ARG A 1 190 ? -0.664 -13.855 7.200 1.00 96.12 190 ARG A O 1
ATOM 1486 N N . MET A 1 191 ? 1.155 -12.695 6.577 1.00 97.06 191 MET A N 1
ATOM 1487 C CA . MET A 1 191 ? 1.557 -13.622 5.509 1.00 97.06 191 MET A CA 1
ATOM 1488 C C . MET A 1 191 ? 1.923 -15.002 6.074 1.00 97.06 191 MET A C 1
ATOM 1490 O O . MET A 1 191 ? 1.496 -16.019 5.537 1.00 97.06 191 MET A O 1
ATOM 1494 N N . ALA A 1 192 ? 2.655 -15.047 7.194 1.00 96.94 192 ALA A N 1
ATOM 1495 C CA . ALA A 1 192 ? 3.019 -16.295 7.872 1.00 96.94 192 ALA A CA 1
ATOM 1496 C C . ALA A 1 192 ? 1.802 -17.066 8.423 1.00 96.94 192 ALA A C 1
ATOM 1498 O O . ALA A 1 192 ? 1.845 -18.287 8.532 1.00 96.94 192 ALA A O 1
ATOM 1499 N N . GLU A 1 193 ? 0.704 -16.371 8.722 1.00 96.06 193 GLU A N 1
ATOM 1500 C CA . GLU A 1 193 ? -0.590 -16.962 9.091 1.00 96.06 193 GLU A CA 1
ATOM 1501 C C . GLU A 1 193 ? -1.437 -17.387 7.872 1.00 96.06 193 GLU A C 1
ATOM 1503 O O . GLU A 1 193 ? -2.603 -17.753 8.021 1.00 96.06 193 GLU A O 1
ATOM 1508 N N . GLY A 1 194 ? -0.877 -17.325 6.661 1.00 96.56 194 GLY A N 1
ATOM 1509 C CA . GLY A 1 194 ? -1.518 -17.782 5.428 1.00 96.56 194 GLY A CA 1
ATOM 1510 C C . GLY A 1 194 ? -2.330 -16.722 4.684 1.00 96.56 194 GLY A C 1
ATOM 1511 O O . GLY A 1 194 ? -3.058 -17.067 3.755 1.00 96.56 194 GLY A O 1
ATOM 1512 N N . CYS A 1 195 ? -2.233 -15.441 5.054 1.00 97.06 195 CYS A N 1
ATOM 1513 C CA . CYS A 1 195 ? -2.857 -14.378 4.268 1.00 97.06 195 CYS A CA 1
ATOM 1514 C C . CYS A 1 195 ? -2.116 -14.187 2.932 1.00 97.06 195 CYS A C 1
ATOM 1516 O O . CYS A 1 195 ? -0.897 -13.982 2.944 1.00 97.06 195 CYS A O 1
ATOM 1518 N N . PRO A 1 196 ? -2.820 -14.218 1.787 1.00 97.94 196 PRO A N 1
ATOM 1519 C CA . PRO A 1 196 ? -2.203 -13.984 0.490 1.00 97.94 196 PRO A CA 1
ATOM 1520 C C . PRO A 1 196 ? -1.657 -12.555 0.379 1.00 97.94 196 PRO A C 1
ATOM 1522 O O . PRO A 1 196 ? -2.280 -11.594 0.841 1.00 97.94 196 PRO A O 1
ATOM 1525 N N . ALA A 1 197 ? -0.510 -12.420 -0.285 1.00 98.19 197 ALA A N 1
ATOM 1526 C CA . ALA A 1 197 ? 0.085 -11.139 -0.644 1.00 98.19 197 ALA A CA 1
ATOM 1527 C C . ALA A 1 197 ? 0.273 -11.067 -2.162 1.00 98.19 197 ALA A C 1
ATOM 1529 O O . ALA A 1 197 ? 0.920 -11.937 -2.739 1.00 98.19 197 ALA A O 1
ATOM 1530 N N . ILE A 1 198 ? -0.280 -10.038 -2.801 1.00 98.00 198 ILE A N 1
ATOM 1531 C CA . ILE A 1 198 ? -0.244 -9.858 -4.259 1.00 98.00 198 ILE A CA 1
ATOM 1532 C C . ILE A 1 198 ? 0.563 -8.603 -4.593 1.00 98.00 198 ILE A C 1
ATOM 1534 O O . ILE A 1 198 ? 0.368 -7.548 -3.979 1.00 98.00 198 ILE A O 1
ATOM 1538 N N . ALA A 1 199 ? 1.448 -8.701 -5.582 1.00 97.38 199 ALA A N 1
ATOM 1539 C CA . ALA A 1 199 ? 2.104 -7.554 -6.193 1.00 97.38 199 ALA A CA 1
ATOM 1540 C C . ALA A 1 199 ? 1.222 -7.005 -7.327 1.00 97.38 199 ALA A C 1
ATOM 1542 O O . ALA A 1 199 ? 0.850 -7.739 -8.237 1.00 97.38 199 ALA A O 1
ATOM 1543 N N . LEU A 1 200 ? 0.875 -5.712 -7.295 1.00 96.12 200 LEU A N 1
ATOM 1544 C CA . LEU A 1 200 ? -0.008 -5.115 -8.304 1.00 96.12 200 LEU A CA 1
ATOM 1545 C C . LEU A 1 200 ? 0.497 -3.749 -8.783 1.00 96.12 200 LEU A C 1
ATOM 1547 O O . LEU A 1 200 ? 0.495 -2.755 -8.046 1.00 96.12 200 LEU A O 1
ATOM 1551 N N . ALA A 1 201 ? 0.882 -3.681 -10.061 1.00 95.19 201 ALA A N 1
ATOM 1552 C CA . ALA A 1 201 ? 1.462 -2.489 -10.688 1.00 95.19 201 ALA A CA 1
ATOM 1553 C C . ALA A 1 201 ? 0.537 -1.261 -10.647 1.00 95.19 201 ALA A C 1
ATOM 1555 O O . ALA A 1 201 ? 1.013 -0.126 -10.649 1.00 95.19 201 ALA A O 1
ATOM 1556 N N . GLY A 1 202 ? -0.782 -1.456 -10.528 1.00 94.31 202 GLY A N 1
ATOM 1557 C CA . GLY A 1 202 ? -1.754 -0.372 -10.351 1.00 94.31 202 GLY A CA 1
ATOM 1558 C C . GLY A 1 202 ? -1.487 0.526 -9.135 1.00 94.31 202 GLY A C 1
ATOM 1559 O O . GLY A 1 202 ? -1.883 1.689 -9.155 1.00 94.31 202 GLY A O 1
ATOM 1560 N N . PHE A 1 203 ? -0.777 0.029 -8.114 1.00 94.88 203 PHE A N 1
ATOM 1561 C CA . PHE A 1 203 ? -0.481 0.752 -6.872 1.00 94.88 203 PHE A CA 1
ATOM 1562 C C . PHE A 1 203 ? 0.928 1.363 -6.802 1.00 94.88 203 PHE A C 1
ATOM 1564 O O . PHE A 1 203 ? 1.334 1.813 -5.728 1.00 94.88 203 PHE A O 1
ATOM 1571 N N . GLN A 1 204 ? 1.686 1.388 -7.902 1.00 94.62 204 GLN A N 1
ATOM 1572 C CA . GLN A 1 204 ? 3.029 1.986 -7.940 1.00 94.62 204 GLN A CA 1
ATOM 1573 C C . GLN A 1 204 ? 3.015 3.522 -7.817 1.00 94.62 204 GLN A C 1
ATOM 1575 O O . GLN A 1 204 ? 1.968 4.158 -7.993 1.00 94.62 204 GLN A O 1
ATOM 1580 N N . GLU A 1 205 ? 4.176 4.129 -7.539 1.00 93.44 205 GLU A N 1
ATOM 1581 C CA . GLU A 1 205 ? 4.296 5.589 -7.416 1.00 93.44 205 GLU A CA 1
ATOM 1582 C C . GLU A 1 205 ? 3.986 6.301 -8.743 1.00 93.44 205 GLU A C 1
ATOM 1584 O O . GLU A 1 205 ? 4.009 5.720 -9.835 1.00 93.44 205 GLU A O 1
ATOM 1589 N N . ASN A 1 206 ? 3.586 7.564 -8.639 1.00 90.00 206 ASN A N 1
ATOM 1590 C CA . ASN A 1 206 ? 3.083 8.341 -9.759 1.00 90.00 206 ASN A CA 1
ATOM 1591 C C . ASN A 1 206 ? 4.173 8.832 -10.722 1.00 90.00 206 ASN A C 1
ATOM 1593 O O . ASN A 1 206 ? 3.911 8.844 -11.920 1.00 90.00 206 ASN A O 1
ATOM 1597 N N . SER A 1 207 ? 5.352 9.218 -10.233 1.00 89.75 207 SER A N 1
ATOM 1598 C CA . SER A 1 207 ? 6.369 9.876 -11.055 1.00 89.75 207 SER A CA 1
ATOM 1599 C C . SER A 1 207 ? 7.199 8.891 -11.888 1.00 89.75 207 SER A C 1
ATOM 1601 O O . SER A 1 207 ? 7.178 7.679 -11.658 1.00 89.75 207 SER A O 1
ATOM 1603 N N . ALA A 1 208 ? 7.929 9.432 -12.866 1.00 89.38 208 ALA A N 1
ATOM 1604 C CA . ALA A 1 208 ? 8.884 8.703 -13.703 1.00 89.38 208 ALA A CA 1
ATOM 1605 C C . ALA A 1 208 ? 10.351 8.961 -13.302 1.00 89.38 208 ALA A C 1
ATOM 1607 O O . ALA A 1 208 ? 11.265 8.690 -14.076 1.00 89.38 208 ALA A O 1
ATOM 1608 N N . LYS A 1 209 ? 10.598 9.508 -12.101 1.00 89.38 209 LYS A N 1
ATOM 1609 C CA . LYS A 1 209 ? 11.965 9.648 -11.574 1.00 89.38 209 LYS A CA 1
ATOM 1610 C C . LYS A 1 209 ? 12.603 8.260 -11.387 1.00 89.38 209 LYS A C 1
ATOM 1612 O O . LYS A 1 209 ? 11.864 7.295 -11.165 1.00 89.38 209 LYS A O 1
ATOM 1617 N N . PRO A 1 210 ? 13.943 8.134 -11.407 1.00 89.50 210 PRO A N 1
ATOM 1618 C CA . PRO A 1 210 ? 14.618 6.853 -11.183 1.00 89.50 210 PRO A CA 1
ATOM 1619 C C . PRO A 1 210 ? 14.149 6.141 -9.910 1.00 89.50 210 PRO A C 1
ATOM 1621 O O . PRO A 1 210 ? 13.793 4.967 -9.955 1.00 89.50 210 PRO A O 1
ATOM 1624 N N . CYS A 1 211 ? 14.022 6.867 -8.797 1.00 88.44 211 CYS A N 1
ATOM 1625 C CA . CYS A 1 211 ? 13.539 6.303 -7.534 1.00 88.44 211 CYS A CA 1
ATOM 1626 C C . CYS A 1 211 ? 12.078 5.824 -7.556 1.00 88.44 211 CYS A C 1
ATOM 1628 O O . CYS A 1 211 ? 11.665 5.045 -6.695 1.00 88.44 211 CYS A O 1
ATOM 1630 N N . ASP A 1 212 ? 11.284 6.300 -8.514 1.00 89.44 212 ASP A N 1
ATOM 1631 C CA . ASP A 1 212 ? 9.871 5.959 -8.679 1.00 89.44 212 ASP A CA 1
ATOM 1632 C C . ASP A 1 212 ? 9.627 4.982 -9.829 1.00 89.44 212 ASP A C 1
ATOM 1634 O O . ASP A 1 212 ? 8.490 4.564 -10.054 1.00 89.44 212 ASP A O 1
ATOM 1638 N N . THR A 1 213 ? 10.692 4.573 -10.514 1.00 89.00 213 THR A N 1
ATOM 1639 C CA . THR A 1 213 ? 10.691 3.526 -11.532 1.00 89.00 213 THR A CA 1
ATOM 1640 C C . THR A 1 213 ? 11.203 2.244 -10.897 1.00 89.00 213 THR A C 1
ATOM 1642 O O . THR A 1 213 ? 12.206 2.262 -10.188 1.00 89.00 213 THR A O 1
ATOM 1645 N N . CYS A 1 214 ? 10.479 1.141 -11.080 1.00 86.62 214 CYS A N 1
ATOM 1646 C CA . CYS A 1 214 ? 10.842 -0.116 -10.439 1.00 86.62 214 CYS A CA 1
ATOM 1647 C C . CYS A 1 214 ? 11.994 -0.819 -11.167 1.00 86.62 214 CYS A C 1
ATOM 1649 O O . CYS A 1 214 ? 12.253 -0.565 -12.344 1.00 86.62 214 CYS A O 1
ATOM 1651 N N . SER A 1 215 ? 12.659 -1.718 -10.445 1.00 89.75 215 SER A N 1
ATOM 1652 C CA . SER A 1 215 ? 13.600 -2.689 -10.995 1.00 89.75 215 SER A CA 1
ATOM 1653 C C . SER A 1 215 ? 12.918 -3.634 -11.998 1.00 89.75 215 SER A C 1
ATOM 1655 O O . SER A 1 215 ? 11.690 -3.713 -12.076 1.00 89.75 215 SER A O 1
ATOM 1657 N N . ASP A 1 216 ? 13.728 -4.382 -12.747 1.00 89.56 216 ASP A N 1
ATOM 1658 C CA . ASP A 1 216 ? 13.255 -5.429 -13.658 1.00 89.56 216 ASP A CA 1
ATOM 1659 C C . ASP A 1 216 ? 12.325 -6.436 -12.955 1.00 89.56 216 ASP A C 1
ATOM 1661 O O . ASP A 1 216 ? 12.620 -6.916 -11.858 1.00 89.56 216 ASP A O 1
ATOM 1665 N N . SER A 1 217 ? 11.206 -6.779 -13.597 1.00 86.94 217 SER A N 1
ATOM 1666 C CA . SER A 1 217 ? 10.184 -7.650 -13.011 1.00 86.94 217 SER A CA 1
ATOM 1667 C C . SER A 1 217 ? 10.695 -9.062 -12.736 1.00 86.94 217 SER A C 1
ATOM 1669 O O . SER A 1 217 ? 10.329 -9.647 -11.722 1.00 86.94 217 SER A O 1
ATOM 1671 N N . THR A 1 218 ? 11.565 -9.607 -13.590 1.00 91.31 218 THR A N 1
ATOM 1672 C CA . THR A 1 218 ? 12.125 -10.956 -13.411 1.00 91.31 218 THR A CA 1
ATOM 1673 C C . THR A 1 218 ? 13.022 -10.999 -12.181 1.00 91.31 218 THR A C 1
ATOM 1675 O O . THR A 1 218 ? 12.915 -11.913 -11.362 1.00 91.31 218 THR A O 1
ATOM 1678 N N . ALA A 1 219 ? 13.862 -9.975 -12.010 1.00 91.88 219 ALA A N 1
ATOM 1679 C CA . ALA A 1 219 ? 14.684 -9.824 -10.815 1.00 91.88 219 ALA A CA 1
ATOM 1680 C C . ALA A 1 219 ? 13.823 -9.677 -9.547 1.00 91.88 219 ALA A C 1
ATOM 1682 O O . ALA A 1 219 ? 14.095 -10.333 -8.542 1.00 91.88 219 ALA A O 1
ATOM 1683 N N . MET A 1 220 ? 12.753 -8.877 -9.602 1.00 94.44 220 MET A N 1
ATOM 1684 C CA . MET A 1 220 ? 11.856 -8.672 -8.460 1.00 94.44 220 MET A CA 1
ATOM 1685 C C . MET A 1 220 ? 11.080 -9.936 -8.073 1.00 94.44 220 MET A C 1
ATOM 1687 O O . MET A 1 220 ? 10.945 -10.217 -6.885 1.00 94.44 220 MET A O 1
ATOM 1691 N N . VAL A 1 221 ? 10.624 -10.733 -9.043 1.00 95.06 221 VAL A N 1
ATOM 1692 C CA . VAL A 1 221 ? 9.973 -12.030 -8.787 1.00 95.06 221 VAL A CA 1
ATOM 1693 C C . VAL A 1 221 ? 10.933 -12.991 -8.082 1.00 95.06 221 VAL A C 1
ATOM 1695 O O . VAL A 1 221 ? 10.543 -13.657 -7.123 1.00 95.06 221 VAL A O 1
ATOM 1698 N N . ALA A 1 222 ? 12.193 -13.043 -8.523 1.00 95.75 222 ALA A N 1
ATOM 1699 C CA . ALA A 1 222 ? 13.211 -13.893 -7.911 1.00 95.75 222 ALA A CA 1
ATOM 1700 C C . ALA A 1 222 ? 13.586 -13.441 -6.487 1.00 95.75 222 ALA A C 1
ATOM 1702 O O . ALA A 1 222 ? 13.800 -14.282 -5.616 1.00 95.75 222 ALA A O 1
ATOM 1703 N N . GLU A 1 223 ? 13.652 -12.128 -6.239 1.00 95.94 223 GLU A N 1
ATOM 1704 C CA . GLU A 1 223 ? 13.953 -11.551 -4.919 1.00 95.94 223 GLU A CA 1
ATOM 1705 C C . GLU A 1 223 ? 12.772 -11.706 -3.938 1.00 95.94 223 GLU A C 1
ATOM 1707 O O . GLU A 1 223 ? 12.981 -11.900 -2.740 1.00 95.94 223 GLU A O 1
ATOM 1712 N N . TRP A 1 224 ? 11.530 -11.677 -4.437 1.00 96.81 224 TRP A N 1
ATOM 1713 C CA . TRP A 1 224 ? 10.305 -11.660 -3.628 1.00 96.81 224 TRP A CA 1
ATOM 1714 C C . TRP A 1 224 ? 9.306 -12.770 -4.016 1.00 96.81 224 TRP A C 1
ATOM 1716 O O . TRP A 1 224 ? 8.151 -12.476 -4.351 1.00 96.81 224 TRP A O 1
ATOM 1726 N N . PRO A 1 225 ? 9.688 -14.059 -3.909 1.00 96.69 225 PRO A N 1
ATOM 1727 C CA . PRO A 1 225 ? 8.864 -15.185 -4.366 1.00 96.69 225 PRO A CA 1
ATOM 1728 C C . PRO A 1 225 ? 7.628 -15.443 -3.490 1.00 96.69 225 PRO A C 1
ATOM 1730 O O . PRO A 1 225 ? 6.752 -16.212 -3.867 1.00 96.69 225 PRO A O 1
ATOM 1733 N N . ALA A 1 226 ? 7.555 -14.825 -2.307 1.00 96.50 226 ALA A N 1
ATOM 1734 C CA . ALA A 1 226 ? 6.419 -14.953 -1.394 1.00 96.50 226 ALA A CA 1
ATOM 1735 C C . ALA A 1 226 ? 5.181 -14.147 -1.834 1.00 96.50 226 ALA A C 1
ATOM 1737 O O . ALA A 1 226 ? 4.115 -14.303 -1.240 1.00 96.50 226 ALA A O 1
ATOM 1738 N N . PHE A 1 227 ? 5.326 -13.264 -2.824 1.00 97.88 227 PHE A N 1
ATOM 1739 C CA . PHE A 1 227 ? 4.218 -12.509 -3.399 1.00 97.88 227 PHE A CA 1
ATOM 1740 C C . PHE A 1 227 ? 3.683 -13.229 -4.633 1.00 97.88 227 PHE A C 1
ATOM 1742 O O . PHE A 1 227 ? 4.438 -13.832 -5.390 1.00 97.88 227 PHE A O 1
ATOM 1749 N N . ASP A 1 228 ? 2.380 -13.128 -4.858 1.00 97.50 228 ASP A N 1
ATOM 1750 C CA . ASP A 1 228 ? 1.772 -13.498 -6.126 1.00 97.50 228 ASP A CA 1
ATOM 1751 C C . ASP A 1 228 ? 1.986 -12.371 -7.145 1.00 97.50 228 ASP A C 1
ATOM 1753 O O . ASP A 1 228 ? 1.571 -11.229 -6.932 1.00 97.50 228 ASP A O 1
ATOM 1757 N N . TRP A 1 229 ? 2.651 -12.710 -8.246 1.00 96.31 229 TRP A N 1
ATOM 1758 C CA . TRP A 1 229 ? 2.978 -11.806 -9.348 1.00 96.31 229 TRP A CA 1
ATOM 1759 C C . TRP A 1 229 ? 2.105 -12.042 -10.589 1.00 96.31 229 TRP A C 1
ATOM 1761 O O . TRP A 1 229 ? 2.310 -11.388 -11.609 1.00 96.31 229 TRP A O 1
ATOM 1771 N N . SER A 1 230 ? 1.138 -12.963 -10.529 1.00 95.19 230 SER A N 1
ATOM 1772 C CA . SER A 1 230 ? 0.338 -13.389 -11.686 1.00 95.19 230 SER A CA 1
ATOM 1773 C C . SER A 1 230 ? -0.517 -12.275 -12.300 1.00 95.19 230 SER A C 1
ATOM 1775 O O . SER A 1 230 ? -0.797 -12.308 -13.497 1.00 95.19 230 SER A O 1
ATOM 1777 N N . GLU A 1 231 ? -0.898 -11.271 -11.505 1.00 92.88 231 GLU A N 1
ATOM 1778 C CA . GLU A 1 231 ? -1.676 -10.105 -11.943 1.00 92.88 231 GLU A CA 1
ATOM 1779 C C . GLU A 1 231 ? -0.800 -8.885 -12.307 1.00 92.88 231 GLU A C 1
ATOM 1781 O O . GLU A 1 231 ? -1.328 -7.800 -12.576 1.00 92.88 231 GLU A O 1
ATOM 1786 N N . VAL A 1 232 ? 0.534 -9.008 -12.307 1.00 92.88 232 VAL A N 1
ATOM 1787 C CA . VAL A 1 232 ? 1.409 -7.895 -12.701 1.00 92.88 232 VAL A CA 1
ATOM 1788 C C . VAL A 1 232 ? 1.330 -7.682 -14.209 1.00 92.88 232 VAL A C 1
ATOM 1790 O O . VAL A 1 232 ? 1.635 -8.570 -15.000 1.00 92.88 232 VAL A O 1
ATOM 1793 N N . ASP A 1 233 ? 0.913 -6.475 -14.597 1.00 91.75 233 ASP A N 1
ATOM 1794 C CA . ASP A 1 233 ? 0.816 -6.055 -15.995 1.00 91.75 233 ASP A CA 1
ATOM 1795 C C . ASP A 1 233 ? 2.179 -6.210 -16.698 1.00 91.75 233 ASP A C 1
ATOM 1797 O O . ASP A 1 233 ? 3.152 -5.634 -16.214 1.00 91.75 233 ASP A O 1
ATOM 1801 N N . PRO A 1 234 ? 2.280 -6.919 -17.837 1.00 90.12 234 PRO A N 1
ATOM 1802 C CA . PRO A 1 234 ? 3.532 -7.066 -18.584 1.00 90.12 234 PRO A CA 1
ATOM 1803 C C . PRO A 1 234 ? 4.167 -5.751 -19.058 1.00 90.12 234 PRO A C 1
ATOM 1805 O O . PRO A 1 234 ? 5.344 -5.738 -19.405 1.00 90.12 234 PRO A O 1
ATOM 1808 N N . VAL A 1 235 ? 3.409 -4.646 -19.107 1.00 90.81 235 VAL A N 1
ATOM 1809 C CA . VAL A 1 235 ? 3.951 -3.305 -19.390 1.00 90.81 235 VAL A CA 1
ATOM 1810 C C . VAL A 1 235 ? 4.860 -2.825 -18.252 1.00 90.81 235 VAL A C 1
ATOM 1812 O O . VAL A 1 235 ? 5.763 -2.018 -18.471 1.00 90.81 235 VAL A O 1
ATOM 1815 N N . PHE A 1 236 ? 4.659 -3.318 -17.030 1.00 85.19 236 PHE A N 1
ATOM 1816 C CA . PHE A 1 236 ? 5.547 -3.055 -15.905 1.00 85.19 236 PHE A CA 1
ATOM 1817 C C . PHE A 1 236 ? 6.968 -3.596 -16.183 1.00 85.19 236 PHE A C 1
ATOM 1819 O O . PHE A 1 236 ? 7.093 -4.709 -16.686 1.00 85.19 236 PHE A O 1
ATOM 1826 N N . PRO A 1 237 ? 8.053 -2.867 -15.839 1.00 91.31 237 PRO A N 1
ATOM 1827 C CA . PRO A 1 237 ? 8.116 -1.646 -15.024 1.00 91.31 237 PRO A CA 1
ATOM 1828 C C . PRO A 1 237 ? 8.022 -0.319 -15.799 1.00 91.31 237 PRO A C 1
ATOM 1830 O O . PRO A 1 237 ? 8.267 0.742 -15.218 1.00 91.31 237 PRO A O 1
ATOM 1833 N N . ALA A 1 238 ? 7.666 -0.334 -17.088 1.00 91.38 238 ALA A N 1
ATOM 1834 C CA . ALA A 1 238 ? 7.622 0.879 -17.900 1.00 91.38 238 ALA A CA 1
ATOM 1835 C C . ALA A 1 238 ? 6.552 1.879 -17.417 1.00 91.38 238 ALA A C 1
ATOM 1837 O O . ALA A 1 238 ? 5.437 1.520 -17.031 1.00 91.38 238 ALA A O 1
ATOM 1838 N N . LYS A 1 239 ? 6.885 3.174 -17.479 1.00 92.00 239 LYS A N 1
ATOM 1839 C CA . LYS A 1 239 ? 6.001 4.299 -17.119 1.00 92.00 239 LYS A CA 1
ATOM 1840 C C . LYS A 1 239 ? 5.215 4.815 -18.327 1.00 92.00 239 LYS A C 1
ATOM 1842 O O . LYS A 1 239 ? 5.253 6.003 -18.632 1.00 92.00 239 LYS A O 1
ATOM 1847 N N . THR A 1 240 ? 4.531 3.915 -19.026 1.00 93.81 240 THR A N 1
ATOM 1848 C CA . THR A 1 240 ? 3.768 4.211 -20.250 1.00 93.81 240 THR A CA 1
ATOM 1849 C C . THR A 1 240 ? 2.281 3.892 -20.078 1.00 93.81 240 THR A C 1
ATOM 1851 O O . THR A 1 240 ? 1.886 3.132 -19.186 1.00 93.81 240 THR A O 1
ATOM 1854 N N . GLY A 1 241 ? 1.425 4.509 -20.899 1.00 92.81 241 GLY A N 1
ATOM 1855 C CA . GLY A 1 241 ? -0.022 4.298 -20.872 1.00 92.81 241 GLY A CA 1
ATOM 1856 C C . GLY A 1 241 ? -0.639 4.575 -19.496 1.00 92.81 241 GLY A C 1
ATOM 1857 O O . GLY A 1 241 ? -0.615 5.697 -18.998 1.00 92.81 241 GLY A O 1
ATOM 1858 N N . LEU A 1 242 ? -1.192 3.543 -18.844 1.00 92.25 242 LEU A N 1
ATOM 1859 C CA . LEU A 1 242 ? -1.811 3.673 -17.514 1.00 92.25 242 LEU A CA 1
ATOM 1860 C C . LEU A 1 242 ? -0.806 4.114 -16.429 1.00 92.25 242 LEU A C 1
ATOM 1862 O O . LEU A 1 242 ? -1.205 4.629 -15.381 1.00 92.25 242 LEU A O 1
ATOM 1866 N N . TYR A 1 243 ? 0.492 3.908 -16.661 1.00 93.94 243 TYR A N 1
ATOM 1867 C CA . TYR A 1 243 ? 1.549 4.181 -15.692 1.00 93.94 243 TYR A CA 1
ATOM 1868 C C . TYR A 1 243 ? 2.242 5.534 -15.865 1.00 93.94 243 TYR A C 1
ATOM 1870 O O . TYR A 1 243 ? 3.103 5.867 -15.050 1.00 93.94 243 TYR A O 1
ATOM 1878 N N . GLU A 1 244 ? 1.837 6.322 -16.862 1.00 92.69 244 GLU A N 1
ATOM 1879 C CA . GLU A 1 244 ? 2.384 7.653 -17.132 1.00 92.69 244 GLU A CA 1
ATOM 1880 C C . GLU A 1 244 ? 2.155 8.634 -15.981 1.00 92.69 244 GLU A C 1
ATOM 1882 O O . GLU A 1 244 ? 1.137 8.600 -15.278 1.00 92.69 244 GLU A O 1
ATOM 1887 N N . PHE A 1 245 ? 3.090 9.574 -15.836 1.00 92.62 245 PHE A N 1
ATOM 1888 C CA . PHE A 1 245 ? 2.966 10.694 -14.909 1.00 92.62 245 PHE A CA 1
ATOM 1889 C C . PHE A 1 245 ? 2.150 11.842 -15.527 1.00 92.62 245 PHE A C 1
ATOM 1891 O O . PHE A 1 245 ? 2.611 12.974 -15.628 1.00 92.62 245 PHE A O 1
ATOM 1898 N N . LEU A 1 246 ? 0.926 11.531 -15.959 1.00 88.81 246 LEU A N 1
ATOM 1899 C CA . LEU A 1 246 ? -0.043 12.482 -16.513 1.00 88.81 246 LEU A CA 1
ATOM 1900 C C . LEU A 1 246 ? -1.330 12.469 -15.686 1.00 88.81 246 LEU A C 1
ATOM 1902 O O . LEU A 1 246 ? -1.724 11.431 -15.146 1.00 88.81 246 LEU A O 1
ATOM 1906 N N . LYS A 1 247 ? -2.009 13.618 -15.584 1.00 83.38 247 LYS A N 1
ATOM 1907 C CA . LYS A 1 247 ? -3.241 13.779 -14.788 1.00 83.38 247 LYS A CA 1
ATOM 1908 C C . LYS A 1 247 ? -4.307 12.764 -15.203 1.00 83.38 247 LYS A C 1
ATOM 1910 O O . LYS A 1 247 ? -4.914 12.116 -14.347 1.00 83.38 247 LYS A O 1
ATOM 1915 N N . GLU A 1 248 ? -4.491 12.579 -16.503 1.00 84.56 248 GLU A N 1
ATOM 1916 C CA . GLU A 1 248 ? -5.468 11.676 -17.108 1.00 84.56 248 GLU A CA 1
ATOM 1917 C C . GLU A 1 248 ? -5.122 10.212 -16.807 1.00 84.56 248 GLU A C 1
ATOM 1919 O O . GLU A 1 248 ? -5.979 9.457 -16.337 1.00 84.56 248 GLU A O 1
ATOM 1924 N N . ALA A 1 249 ? -3.856 9.824 -17.002 1.00 89.00 249 ALA A N 1
ATOM 1925 C CA . ALA A 1 249 ? -3.363 8.476 -16.723 1.00 89.00 249 ALA A CA 1
ATOM 1926 C C . ALA A 1 249 ? -3.496 8.122 -15.234 1.00 89.00 249 ALA A C 1
ATOM 1928 O O . ALA A 1 249 ? -4.046 7.075 -14.893 1.00 89.00 249 ALA A O 1
ATOM 1929 N N . LEU A 1 250 ? -3.096 9.026 -14.333 1.00 86.94 250 LEU A N 1
ATOM 1930 C CA . LEU A 1 250 ? -3.224 8.844 -12.884 1.00 86.94 250 LEU A CA 1
ATOM 1931 C C . LEU A 1 250 ? -4.683 8.760 -12.431 1.00 86.94 250 LEU A C 1
ATOM 1933 O O . LEU A 1 250 ? -5.014 7.928 -11.581 1.00 86.94 250 LEU A O 1
ATOM 1937 N N . THR A 1 251 ? -5.560 9.585 -13.007 1.00 82.19 251 THR A N 1
ATOM 1938 C CA . THR A 1 251 ? -7.001 9.550 -12.722 1.00 82.19 251 THR A CA 1
ATOM 1939 C C . THR A 1 251 ? -7.589 8.207 -13.145 1.00 82.19 251 THR A C 1
ATOM 1941 O O . THR A 1 251 ? -8.258 7.543 -12.347 1.00 82.19 251 THR A O 1
ATOM 1944 N N . ARG A 1 252 ? -7.282 7.756 -14.367 1.00 87.88 252 ARG A N 1
ATOM 1945 C CA . ARG A 1 252 ? -7.719 6.456 -14.885 1.00 87.88 252 ARG A CA 1
ATOM 1946 C C . ARG A 1 252 ? -7.171 5.304 -14.042 1.00 87.88 252 ARG A C 1
ATOM 1948 O O . ARG A 1 252 ? -7.949 4.450 -13.626 1.00 87.88 252 ARG A O 1
ATOM 1955 N N . ARG A 1 253 ? -5.876 5.314 -13.705 1.00 92.38 253 ARG A N 1
ATOM 1956 C CA . ARG A 1 253 ? -5.239 4.304 -12.840 1.00 92.38 253 ARG A CA 1
ATOM 1957 C C . ARG A 1 253 ? -5.895 4.245 -11.466 1.00 92.38 253 ARG A C 1
ATOM 1959 O O . ARG A 1 253 ? -6.134 3.164 -10.942 1.00 92.38 253 ARG A O 1
ATOM 1966 N N . GLY A 1 254 ? -6.248 5.399 -10.909 1.00 88.56 254 GLY A N 1
ATOM 1967 C CA . GLY A 1 254 ? -7.026 5.506 -9.681 1.00 88.56 254 GLY A CA 1
ATOM 1968 C C . GLY A 1 254 ? -8.401 4.841 -9.763 1.00 88.56 254 GLY A C 1
ATOM 1969 O O . GLY A 1 254 ? -8.788 4.104 -8.853 1.00 88.56 254 GLY A O 1
ATOM 1970 N N . VAL A 1 255 ? -9.135 5.076 -10.856 1.00 84.06 255 VAL A N 1
ATOM 1971 C CA . VAL A 1 255 ? -10.441 4.444 -11.112 1.00 84.06 255 VAL A CA 1
ATOM 1972 C C . VAL A 1 255 ? -10.302 2.929 -11.237 1.00 84.06 255 VAL A C 1
ATOM 1974 O O . VAL A 1 255 ? -11.069 2.213 -10.593 1.00 84.06 255 VAL A O 1
ATOM 1977 N N . GLU A 1 256 ? -9.325 2.442 -12.005 1.00 90.94 256 GLU A N 1
ATOM 1978 C CA . GLU A 1 256 ? -9.076 1.004 -12.166 1.00 90.94 256 GLU A CA 1
ATOM 1979 C C . GLU A 1 256 ? -8.676 0.348 -10.839 1.00 90.94 256 GLU A C 1
ATOM 1981 O O . GLU A 1 256 ? -9.265 -0.659 -10.459 1.00 90.94 256 GLU A O 1
ATOM 1986 N N . ALA A 1 257 ? -7.778 0.964 -10.063 1.00 91.44 257 ALA A N 1
ATOM 1987 C CA . ALA A 1 257 ? -7.384 0.462 -8.746 1.00 91.44 257 ALA A CA 1
ATOM 1988 C C . ALA A 1 257 ? -8.582 0.361 -7.784 1.00 91.44 257 ALA A C 1
ATOM 1990 O O . ALA A 1 257 ? -8.747 -0.638 -7.083 1.00 91.44 257 ALA A O 1
ATOM 1991 N N . ARG A 1 258 ? -9.470 1.367 -7.768 1.00 86.56 258 ARG A N 1
ATOM 1992 C CA . ARG A 1 258 ? -10.710 1.317 -6.971 1.00 86.56 258 ARG A CA 1
ATOM 1993 C C . ARG A 1 258 ? -11.690 0.268 -7.486 1.00 86.56 258 ARG A C 1
ATOM 1995 O O . ARG A 1 258 ? -12.347 -0.383 -6.679 1.00 86.56 258 ARG A O 1
ATOM 2002 N N . ARG A 1 259 ? -11.829 0.116 -8.805 1.00 87.94 259 ARG A N 1
ATOM 2003 C CA . ARG A 1 259 ? -12.687 -0.915 -9.406 1.00 87.94 259 ARG A CA 1
ATOM 2004 C C . ARG A 1 259 ? -12.187 -2.308 -9.032 1.00 87.94 259 ARG A C 1
ATOM 2006 O O . ARG A 1 259 ? -12.999 -3.113 -8.593 1.00 87.94 259 ARG A O 1
ATOM 2013 N N . TRP A 1 260 ? -10.880 -2.538 -9.125 1.00 92.38 260 TRP A N 1
ATOM 2014 C CA . TRP A 1 260 ? -10.235 -3.779 -8.709 1.00 92.38 260 TRP A CA 1
ATOM 2015 C C . TRP A 1 260 ? -10.510 -4.067 -7.228 1.00 92.38 260 TRP A C 1
ATOM 2017 O O . TRP A 1 260 ? -11.041 -5.125 -6.908 1.00 92.38 260 TRP A O 1
ATOM 2027 N N . LEU A 1 261 ? -10.293 -3.085 -6.338 1.00 90.25 261 LEU A N 1
ATOM 2028 C CA . LEU A 1 261 ? -10.580 -3.232 -4.902 1.00 90.25 261 LEU A CA 1
ATOM 2029 C C . LEU A 1 261 ? -12.058 -3.534 -4.618 1.00 90.25 261 LEU A C 1
ATOM 2031 O O . LEU A 1 261 ? -12.353 -4.360 -3.765 1.00 90.25 261 LEU A O 1
ATOM 2035 N N . ARG A 1 262 ? -12.997 -2.897 -5.330 1.00 85.56 262 ARG A N 1
ATOM 2036 C CA . ARG A 1 262 ? -14.442 -3.159 -5.173 1.00 85.56 262 ARG A CA 1
ATOM 2037 C C . ARG A 1 262 ? -14.881 -4.516 -5.721 1.00 85.56 262 ARG A C 1
ATOM 2039 O O . ARG A 1 262 ? -15.931 -5.000 -5.319 1.00 85.56 262 ARG A O 1
ATOM 2046 N N . GLY A 1 263 ? -14.119 -5.097 -6.644 1.00 89.50 263 GLY A N 1
ATOM 2047 C CA . GLY A 1 263 ? -14.372 -6.432 -7.186 1.00 89.50 263 GLY A CA 1
ATOM 2048 C C . GLY A 1 263 ? -13.865 -7.568 -6.295 1.00 89.50 263 GLY A C 1
ATOM 2049 O O . GLY A 1 263 ? -14.134 -8.730 -6.590 1.00 89.50 263 GLY A O 1
ATOM 2050 N N . ARG A 1 264 ? -13.126 -7.255 -5.223 1.00 92.38 264 ARG A N 1
ATOM 2051 C CA . ARG A 1 264 ? -12.586 -8.243 -4.286 1.00 92.38 264 ARG A CA 1
ATOM 2052 C C . ARG A 1 264 ? -13.676 -8.814 -3.380 1.00 92.38 264 ARG A C 1
ATOM 2054 O O . ARG A 1 264 ? -14.609 -8.121 -2.983 1.00 92.38 264 ARG A O 1
ATOM 2061 N N . LYS A 1 265 ? -13.534 -10.098 -3.046 1.00 94.00 265 LYS A N 1
ATOM 2062 C CA . LYS A 1 265 ? -14.427 -10.818 -2.118 1.00 94.00 265 LYS A CA 1
ATOM 2063 C C . LYS A 1 265 ? -14.015 -10.636 -0.654 1.00 94.00 265 LYS A C 1
ATOM 2065 O O . LYS A 1 265 ? -14.794 -10.916 0.252 1.00 94.00 265 LYS A O 1
ATOM 2070 N N . GLU A 1 266 ? -12.768 -10.234 -0.443 1.00 94.06 266 GLU A N 1
ATOM 2071 C CA . GLU A 1 266 ? -12.136 -10.016 0.850 1.00 94.06 266 GLU A CA 1
ATOM 2072 C C . GLU A 1 266 ? -12.770 -8.836 1.593 1.00 94.06 266 GLU A C 1
ATOM 2074 O O . GLU A 1 266 ? -13.083 -7.808 0.991 1.00 94.06 266 GLU A O 1
ATOM 2079 N N . LYS A 1 267 ? -12.966 -8.971 2.911 1.00 88.69 267 LYS A N 1
ATOM 2080 C CA . LYS A 1 267 ? -13.627 -7.935 3.717 1.00 88.69 267 LYS A CA 1
ATOM 2081 C C . LYS A 1 267 ? -12.658 -6.820 4.078 1.00 88.69 267 LYS A C 1
ATOM 2083 O O . LYS A 1 267 ? -13.044 -5.650 4.062 1.00 88.69 267 LYS A O 1
ATOM 2088 N N . VAL A 1 268 ? -11.417 -7.176 4.409 1.00 89.12 268 VAL A N 1
ATOM 2089 C CA . VAL A 1 268 ? -10.363 -6.214 4.745 1.00 89.12 268 VAL A CA 1
ATOM 2090 C C . VAL A 1 268 ? -9.147 -6.457 3.865 1.00 89.12 268 VAL A C 1
ATOM 2092 O O . VAL A 1 268 ? -8.467 -7.476 3.970 1.00 89.12 268 VAL A O 1
ATOM 2095 N N . VAL A 1 269 ? -8.848 -5.468 3.026 1.00 93.06 269 VAL A N 1
ATOM 2096 C CA . VAL A 1 269 ? -7.659 -5.459 2.172 1.00 93.06 269 VAL A CA 1
ATOM 2097 C C . VAL A 1 269 ? -6.675 -4.420 2.701 1.00 93.06 269 VAL A C 1
ATOM 2099 O O . VAL A 1 269 ? -7.010 -3.234 2.817 1.00 93.06 269 VAL A O 1
ATOM 2102 N N . ALA A 1 270 ? -5.457 -4.859 3.012 1.00 93.69 270 ALA A N 1
ATOM 2103 C CA . ALA A 1 270 ? -4.345 -3.976 3.340 1.00 93.69 270 ALA A CA 1
ATOM 2104 C C . ALA A 1 270 ? -3.608 -3.593 2.055 1.00 93.69 270 ALA A C 1
ATOM 2106 O O . ALA A 1 270 ? -3.093 -4.460 1.357 1.00 93.69 270 ALA A O 1
ATOM 2107 N N . VAL A 1 271 ? -3.545 -2.298 1.742 1.00 95.12 271 VAL A N 1
ATOM 2108 C CA . VAL A 1 271 ? -2.879 -1.797 0.532 1.00 95.12 271 VAL A CA 1
ATOM 2109 C C . VAL A 1 271 ? -1.607 -1.049 0.915 1.00 95.12 271 VAL A C 1
ATOM 2111 O O . VAL A 1 271 ? -1.692 0.006 1.543 1.00 95.12 271 VAL A O 1
ATOM 2114 N N . VAL A 1 272 ? -0.443 -1.558 0.504 1.00 96.25 272 VAL A N 1
ATOM 2115 C CA . VAL A 1 272 ? 0.876 -0.937 0.692 1.00 96.25 272 VAL A CA 1
ATOM 2116 C C . VAL A 1 272 ? 1.317 -0.268 -0.610 1.00 96.25 272 VAL A C 1
ATOM 2118 O O . VAL A 1 272 ? 1.673 -0.917 -1.592 1.00 96.25 272 VAL A O 1
ATOM 2121 N N . SER A 1 273 ? 1.262 1.060 -0.631 1.00 95.25 273 SER A N 1
ATOM 2122 C CA . SER A 1 273 ? 1.474 1.882 -1.826 1.00 95.25 273 SER A CA 1
ATOM 2123 C C . SER A 1 273 ? 2.284 3.134 -1.471 1.00 95.25 273 SER A C 1
ATOM 2125 O O . SER A 1 273 ? 2.958 3.177 -0.448 1.00 95.25 273 SER A O 1
ATOM 2127 N N . HIS A 1 274 ? 2.233 4.163 -2.308 1.00 91.69 274 HIS A N 1
ATOM 2128 C CA . HIS A 1 274 ? 3.050 5.365 -2.191 1.00 91.69 274 HIS A CA 1
ATOM 2129 C C . HIS A 1 274 ? 2.180 6.589 -1.952 1.00 91.69 274 HIS A C 1
ATOM 2131 O O . HIS A 1 274 ? 1.043 6.678 -2.423 1.00 91.69 274 HIS A O 1
ATOM 2137 N N . ALA A 1 275 ? 2.713 7.564 -1.218 1.00 84.38 275 ALA A N 1
ATOM 2138 C CA . ALA A 1 275 ? 1.949 8.745 -0.836 1.00 84.38 275 ALA A CA 1
ATOM 2139 C C . ALA A 1 275 ? 1.466 9.572 -2.044 1.00 84.38 275 ALA A C 1
ATOM 2141 O O . ALA A 1 275 ? 0.364 10.125 -1.984 1.00 84.38 275 ALA A O 1
ATOM 2142 N N . GLY A 1 276 ? 2.256 9.668 -3.123 1.00 84.19 276 GLY A N 1
ATOM 2143 C CA . GLY A 1 276 ? 1.871 10.399 -4.331 1.00 84.19 276 GLY A CA 1
ATOM 2144 C C . GLY A 1 276 ? 0.655 9.763 -5.001 1.00 84.19 276 GLY A C 1
ATOM 2145 O O . GLY A 1 276 ? -0.381 10.417 -5.165 1.00 84.19 276 GLY A O 1
ATOM 2146 N N . PHE A 1 277 ? 0.736 8.467 -5.297 1.00 88.94 277 PHE A N 1
ATOM 2147 C CA . PHE A 1 277 ? -0.367 7.730 -5.909 1.00 88.94 277 PHE A CA 1
ATOM 2148 C C . PHE A 1 277 ? -1.612 7.611 -5.014 1.00 88.94 277 PHE A C 1
ATOM 2150 O O . PHE A 1 277 ? -2.726 7.831 -5.489 1.00 88.94 277 PHE A O 1
ATOM 2157 N N . LEU A 1 278 ? -1.475 7.334 -3.713 1.00 86.06 278 LEU A N 1
ATOM 2158 C CA . LEU A 1 278 ? -2.637 7.252 -2.816 1.00 86.06 278 LEU A CA 1
ATOM 2159 C C . LEU A 1 278 ? -3.391 8.586 -2.721 1.00 86.06 278 LEU A C 1
ATOM 2161 O O . LEU A 1 278 ? -4.623 8.595 -2.628 1.00 86.06 278 LEU A O 1
ATOM 2165 N N . ARG A 1 279 ? -2.669 9.711 -2.765 1.00 76.31 279 ARG A N 1
ATOM 2166 C CA . ARG A 1 279 ? -3.256 11.055 -2.758 1.00 76.31 279 ARG A CA 1
ATOM 2167 C C . ARG A 1 279 ? -3.951 11.376 -4.079 1.00 76.31 279 ARG A C 1
ATOM 2169 O O . ARG A 1 279 ? -5.098 11.807 -4.058 1.00 76.31 279 ARG A O 1
ATOM 2176 N N . VAL A 1 280 ? -3.262 11.184 -5.201 1.00 73.31 280 VAL A N 1
ATOM 2177 C CA . VAL A 1 280 ? -3.729 11.654 -6.516 1.00 73.31 280 VAL A CA 1
ATOM 2178 C C . VAL A 1 280 ? -4.601 10.615 -7.214 1.00 73.31 280 VAL A C 1
ATOM 2180 O O . VAL A 1 280 ? -5.683 10.936 -7.682 1.00 73.31 280 VAL A O 1
ATOM 2183 N N . GLY A 1 281 ? -4.170 9.357 -7.250 1.00 69.88 281 GLY A N 1
ATOM 2184 C CA . GLY A 1 281 ? -4.890 8.284 -7.928 1.00 69.88 281 GLY A CA 1
ATOM 2185 C C . GLY A 1 281 ? -6.075 7.788 -7.112 1.00 69.88 281 GLY A C 1
ATOM 2186 O O . GLY A 1 281 ? -7.211 7.821 -7.573 1.00 69.88 281 GLY A O 1
ATOM 2187 N N . VAL A 1 282 ? -5.845 7.341 -5.875 1.00 70.00 282 VAL A N 1
ATOM 2188 C CA . VAL A 1 282 ? -6.885 6.620 -5.112 1.00 70.00 282 VAL A CA 1
ATOM 2189 C C . VAL A 1 282 ? -7.888 7.556 -4.434 1.00 70.00 282 VAL A C 1
ATOM 2191 O O . VAL A 1 282 ? -9.053 7.184 -4.298 1.00 70.00 282 VAL A O 1
ATOM 2194 N N . SER A 1 283 ? -7.471 8.754 -4.019 1.00 65.94 283 SER A N 1
ATOM 2195 C CA . SER A 1 283 ? -8.312 9.661 -3.218 1.00 65.94 283 SER A CA 1
ATOM 2196 C C . SER A 1 283 ? -9.082 10.712 -4.035 1.00 65.94 283 SER A C 1
ATOM 2198 O O . SER A 1 283 ? -9.933 11.397 -3.471 1.00 65.94 283 SER A O 1
ATOM 2200 N N . TYR A 1 284 ? -8.863 10.801 -5.353 1.00 55.78 284 TYR A N 1
ATOM 2201 C CA . TYR A 1 284 ? -9.724 11.572 -6.256 1.00 55.78 284 TYR A CA 1
ATOM 2202 C C . TYR A 1 284 ? -11.030 10.803 -6.543 1.00 55.78 284 TYR A C 1
ATOM 2204 O O . TYR A 1 284 ? -11.061 9.870 -7.345 1.00 55.78 284 TYR A O 1
ATOM 2212 N N . CYS A 1 285 ? -12.096 11.237 -5.860 1.00 43.66 285 CYS A N 1
ATOM 2213 C CA . CYS A 1 285 ? -13.522 10.899 -6.009 1.00 43.66 285 CYS A CA 1
ATOM 2214 C C . CYS A 1 285 ? -14.048 9.528 -5.500 1.00 43.66 285 CYS A C 1
ATOM 2216 O O . CYS A 1 285 ? -13.673 8.458 -5.975 1.00 43.66 285 CYS A O 1
ATOM 2218 N N . ALA A 1 286 ? -15.011 9.662 -4.571 1.00 41.56 286 ALA A N 1
ATOM 2219 C CA . ALA A 1 286 ? -16.130 8.814 -4.126 1.00 41.56 286 ALA A CA 1
ATOM 2220 C C . ALA A 1 286 ? -15.959 7.276 -3.983 1.00 41.56 286 ALA A C 1
ATOM 2222 O O . ALA A 1 286 ? -16.022 6.523 -4.956 1.00 41.56 286 ALA A O 1
ATOM 2223 N N . GLN A 1 287 ? -15.944 6.864 -2.706 1.00 52.75 287 GLN A N 1
ATOM 2224 C CA . GLN A 1 287 ? -16.656 5.728 -2.090 1.00 52.75 287 GLN A CA 1
ATOM 2225 C C . GLN A 1 287 ? -16.323 4.245 -2.411 1.00 52.75 287 GLN A C 1
ATOM 2227 O O . GLN A 1 287 ? -16.174 3.833 -3.566 1.00 52.75 287 GLN A O 1
ATOM 2232 N N . GLY A 1 288 ? -16.379 3.398 -1.357 1.00 35.44 288 GLY A N 1
ATOM 2233 C CA . GLY A 1 288 ? -16.976 2.050 -1.470 1.00 35.44 288 GLY A CA 1
ATOM 2234 C C . GLY A 1 288 ? -16.532 0.912 -0.531 1.00 35.44 288 GLY A C 1
ATOM 2235 O O . GLY A 1 288 ? -17.322 -0.002 -0.332 1.00 35.44 288 GLY A O 1
ATOM 2236 N N . ALA A 1 289 ? -15.325 0.916 0.043 1.00 39.72 289 ALA A N 1
ATOM 2237 C CA . ALA A 1 289 ? -14.831 -0.214 0.850 1.00 39.72 289 ALA A CA 1
ATOM 2238 C C . ALA A 1 289 ? -13.940 0.247 2.015 1.00 39.72 289 ALA A C 1
ATOM 2240 O O . ALA A 1 289 ? -13.253 1.267 1.907 1.00 39.72 289 ALA A O 1
ATOM 2241 N N . SER A 1 290 ? -13.922 -0.519 3.111 1.00 42.25 290 SER A N 1
ATOM 2242 C CA . SER A 1 290 ? -13.008 -0.322 4.246 1.00 42.25 290 SER A CA 1
ATOM 2243 C C . SER A 1 290 ? -11.584 -0.722 3.849 1.00 42.25 290 SER A C 1
ATOM 2245 O O . SER A 1 290 ? -11.134 -1.831 4.114 1.00 42.25 290 SER A O 1
ATOM 2247 N N . VAL A 1 291 ? -10.878 0.179 3.165 1.00 52.06 291 VAL A N 1
ATOM 2248 C CA . VAL A 1 291 ? -9.496 -0.037 2.714 1.00 52.06 291 VAL A CA 1
ATOM 2249 C C . VAL A 1 291 ? -8.529 0.516 3.752 1.00 52.06 291 VAL A C 1
ATOM 2251 O O . VAL A 1 291 ? -8.530 1.721 4.022 1.00 52.06 291 VAL A O 1
ATOM 2254 N N . VAL A 1 292 ? -7.653 -0.334 4.288 1.00 54.94 292 VAL A N 1
ATOM 2255 C CA . VAL A 1 292 ? -6.526 0.129 5.105 1.00 54.94 292 VAL A CA 1
ATOM 2256 C C . VAL A 1 292 ? -5.413 0.565 4.157 1.00 54.94 292 VAL A C 1
ATOM 2258 O O . VAL A 1 292 ? -4.788 -0.255 3.487 1.00 54.94 292 VAL A O 1
ATOM 2261 N N . LYS A 1 293 ? -5.189 1.880 4.067 1.00 60.53 293 LYS A N 1
ATOM 2262 C CA . LYS A 1 293 ? -4.149 2.475 3.219 1.00 60.53 293 LYS A CA 1
ATOM 2263 C C . LYS A 1 293 ? -2.852 2.620 4.012 1.00 60.53 293 LYS A C 1
ATOM 2265 O O . LYS A 1 293 ? -2.810 3.374 4.983 1.00 60.53 293 LYS A O 1
ATOM 2270 N N . VAL A 1 294 ? -1.796 1.954 3.564 1.00 58.22 294 VAL A N 1
ATOM 2271 C CA . VAL A 1 294 ? -0.434 2.076 4.090 1.00 58.22 294 VAL A CA 1
ATOM 2272 C C . VAL A 1 294 ? 0.436 2.716 3.010 1.00 58.22 294 VAL A C 1
ATOM 2274 O O . VAL A 1 294 ? 0.456 2.260 1.869 1.00 58.22 294 VAL A O 1
ATOM 2277 N N . ALA A 1 295 ? 1.134 3.796 3.355 1.00 54.88 295 ALA A N 1
ATOM 2278 C CA . ALA A 1 295 ? 2.085 4.452 2.461 1.00 54.88 295 ALA A CA 1
ATOM 2279 C C . ALA A 1 295 ? 3.517 4.124 2.905 1.00 54.88 295 ALA A C 1
ATOM 2281 O O . ALA A 1 295 ? 3.841 4.369 4.070 1.00 54.88 295 ALA A O 1
ATOM 2282 N N . SER A 1 296 ? 4.343 3.601 1.995 1.00 39.31 296 SER A N 1
ATOM 2283 C CA . SER A 1 296 ? 5.800 3.481 2.162 1.00 39.31 296 SER A CA 1
ATOM 2284 C C . SER A 1 296 ? 6.494 4.811 1.889 1.00 39.31 296 SER A C 1
ATOM 2286 O O . SER A 1 296 ? 6.129 5.444 0.867 1.00 39.31 296 SER A O 1
#

pLDDT: mean 73.34, std 24.42, range [26.16, 98.19]

Secondary structure (DSSP, 8-state):
--------PPP--S----PPPPS----TT--S--------PPPPP----PPPPPPPPPP--------------HHHHHHHHHHHHHTHHHHHHS-HHHHHHHHHHHHHHHHS---TTHHHHHHHHHHHHHHHHTT--TTSSSPPPPHHIIIIIHHHHHHHHHHSS----EEEE-SSHHHHHHHHHHHHHHHHTT--EEE-GGGS-S--SGGGSPPPHHHHHHH-TTSB-TT--TTTT---GGGSSSHHHHHHHHHHHHHHHHT---S-EEEEE-HHHIIIIISSS-----EEEEE-

Sequence (296 aa):
MTTNTINWGQITGPNNFLPPSPTTICDPFDDIDDVNIVNSPPPLPTTAAANPPLRAARPSRCQPAETLHARLDTTMRILLLRLCIRDAELYSRASRKTFWKKVQKDLCEETGQDHTTLARLVANLVKRRRECKDASDYSIPDPALTILGASLQCDTLRTALKQLPLEIDLIVSSPMRRTLQTTTNALGWRMAEGCPAIALAGFQENSAKPCDTCSDSTAMVAEWPAFDWSEVDPVFPAKTGLYEFLKEALTRRGVEARRWLRGRKEKVVAVVSHAGFLRVGVSYCAQGASVVKVAS

Organism: NCBI:txid655981

Foldseek 3Di:
DDDDDDDDDDDDDDDDDDDDDDDDDPDPPVPDDDDDDDDDDDDDDDDDD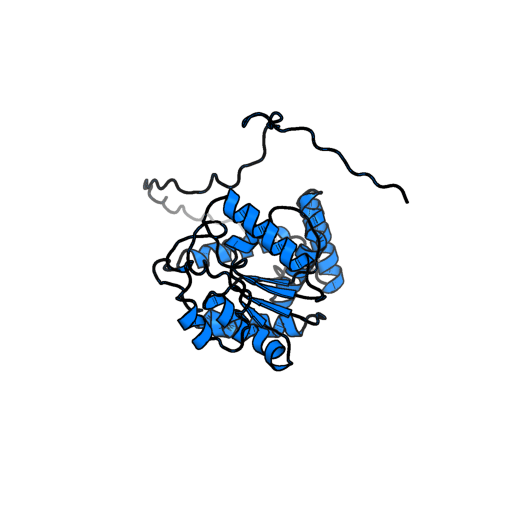DDDDDDDDDDDDDPDPPPPVPQCDLLLVLLLVLLCLVCVVCVVVHDPVVSVVSSQVVSCVVPVDGNPCVVVSVVVVVVVVVVVVVPDDLQAALDADDPCLLPVVLVSLQVSVVVDPDDAQAEEFALGRHLLSSCCSNVVVNLVVVRAYAHENLQFAQDPGRNRQHDDPVVSCVVRVSHHDPNYDPCPSDCDQLNPNDLVSLQVSLVVVVVVVQPDPTQEYEYEHAPRSCVRRNSPDDDDHSYRYHHD